Protein AF-A0A7K3W0F1-F1 (afdb_monomer_lite)

Structure (mmCIF, N/CA/C/O backbone):
data_AF-A0A7K3W0F1-F1
#
_entry.id   AF-A0A7K3W0F1-F1
#
loop_
_atom_site.group_PDB
_atom_site.id
_atom_site.type_symbol
_atom_site.label_atom_id
_atom_site.label_alt_id
_atom_site.label_comp_id
_atom_site.label_asym_id
_atom_site.label_entity_id
_atom_site.label_seq_id
_atom_site.pdbx_PDB_ins_code
_atom_site.Cartn_x
_atom_site.Cartn_y
_atom_site.Cartn_z
_atom_site.occupancy
_atom_site.B_iso_or_equiv
_atom_site.auth_seq_id
_atom_site.auth_comp_id
_atom_site.auth_asym_id
_atom_site.auth_atom_id
_atom_site.pdbx_PDB_model_num
ATOM 1 N N . MET A 1 1 ? -20.718 -37.267 -32.929 1.00 33.41 1 MET A N 1
ATOM 2 C CA . MET A 1 1 ? -19.598 -38.158 -32.546 1.00 33.41 1 MET A CA 1
ATOM 3 C C . MET A 1 1 ? -18.526 -38.034 -33.616 1.00 33.41 1 MET A C 1
ATOM 5 O O . MET A 1 1 ? -18.922 -38.120 -34.774 1.00 33.41 1 MET A O 1
ATOM 9 N N . PRO A 1 2 ? -17.237 -37.835 -33.288 1.00 40.66 2 PRO A N 1
ATOM 10 C CA . PRO A 1 2 ? -16.605 -37.699 -31.961 1.00 40.66 2 PRO A CA 1
ATOM 11 C C . PRO A 1 2 ? -16.291 -36.207 -31.665 1.00 40.66 2 PRO A C 1
ATOM 13 O O . PRO A 1 2 ? -15.985 -35.464 -32.582 1.00 40.66 2 PRO A O 1
ATOM 16 N N . HIS A 1 3 ? -16.476 -35.597 -30.490 1.00 28.86 3 HIS A N 1
ATOM 17 C CA . HIS A 1 3 ? -16.127 -35.952 -29.107 1.00 28.86 3 HIS A CA 1
ATOM 18 C C . HIS A 1 3 ? -14.668 -36.377 -28.925 1.00 28.86 3 HIS A C 1
ATOM 20 O O . HIS A 1 3 ? -14.384 -37.547 -28.697 1.00 28.86 3 HIS A O 1
ATOM 26 N N . SER A 1 4 ? -13.764 -35.395 -28.957 1.00 32.53 4 SER A N 1
ATOM 27 C CA . SER A 1 4 ? -12.447 -35.512 -28.326 1.00 32.53 4 SER A CA 1
ATOM 28 C C . SER A 1 4 ? -12.487 -34.818 -26.970 1.00 32.53 4 SER A C 1
ATOM 30 O O . SER A 1 4 ? -12.430 -33.598 -26.852 1.00 32.53 4 SER A O 1
ATOM 32 N N . SER A 1 5 ? -12.672 -35.658 -25.958 1.00 27.27 5 SER A N 1
ATOM 33 C CA . SER A 1 5 ? -12.490 -35.377 -24.543 1.00 27.27 5 SER A CA 1
ATOM 34 C C . SER A 1 5 ? -10.990 -35.306 -24.256 1.00 27.27 5 SER A C 1
ATOM 36 O O . SER A 1 5 ? -10.274 -36.264 -24.543 1.00 27.27 5 SER A O 1
ATOM 38 N N . VAL A 1 6 ? -10.513 -34.198 -23.690 1.00 31.84 6 VAL A N 1
ATOM 39 C CA . VAL A 1 6 ? -9.197 -34.137 -23.042 1.00 31.84 6 VAL A CA 1
ATOM 40 C C . VAL A 1 6 ? -9.441 -33.792 -21.581 1.00 31.84 6 VAL A C 1
ATOM 42 O O . VAL A 1 6 ? -9.888 -32.697 -21.242 1.00 31.84 6 VAL A O 1
ATOM 45 N N . GLY A 1 7 ? -9.227 -34.790 -20.729 1.00 25.28 7 GLY A N 1
ATOM 46 C CA . GLY A 1 7 ? -9.271 -34.671 -19.282 1.00 25.28 7 GLY A CA 1
ATOM 47 C C . GLY A 1 7 ? -7.909 -34.315 -18.685 1.00 25.28 7 GLY A C 1
ATOM 48 O O . GLY A 1 7 ? -6.869 -34.616 -19.261 1.00 25.28 7 GLY A O 1
ATOM 49 N N . GLY A 1 8 ? -7.964 -33.753 -17.473 1.00 23.86 8 GLY A N 1
ATOM 50 C CA . GLY A 1 8 ? -6.839 -33.577 -16.547 1.00 23.86 8 GLY A CA 1
ATOM 51 C C . GLY A 1 8 ? -6.115 -32.236 -16.718 1.00 23.86 8 GLY A C 1
ATOM 52 O O . GLY A 1 8 ? -5.751 -31.872 -17.819 1.00 23.86 8 GLY A O 1
ATOM 53 N N . VAL A 1 9 ? -5.849 -31.424 -15.694 1.00 26.53 9 VAL A N 1
ATOM 54 C CA . VAL A 1 9 ? -5.858 -31.634 -14.243 1.00 26.53 9 VAL A CA 1
ATOM 55 C C . VAL A 1 9 ? -6.154 -30.275 -13.595 1.00 26.53 9 VAL A C 1
ATOM 57 O O . VAL A 1 9 ? -5.436 -29.306 -13.820 1.00 26.53 9 VAL A O 1
ATOM 60 N N . ARG A 1 10 ? -7.211 -30.188 -12.780 1.00 24.75 10 ARG A N 1
ATOM 61 C CA . ARG A 1 10 ? -7.527 -28.997 -11.977 1.00 24.75 10 ARG A CA 1
ATOM 62 C C . ARG A 1 10 ? -6.943 -29.211 -10.578 1.00 24.75 10 ARG A C 1
ATOM 64 O O . ARG A 1 10 ? -7.523 -29.938 -9.776 1.00 24.75 10 ARG A O 1
ATOM 71 N N . VAL A 1 11 ? -5.774 -28.634 -10.303 1.00 28.56 11 VAL A N 1
ATOM 72 C CA . VAL A 1 11 ? -5.164 -28.659 -8.965 1.00 28.56 11 VAL A CA 1
ATOM 73 C C . VAL A 1 11 ? -5.809 -27.557 -8.124 1.00 28.56 11 VAL A C 1
ATOM 75 O O . VAL A 1 11 ? -5.506 -26.382 -8.285 1.00 28.56 11 VAL A O 1
ATOM 78 N N . THR A 1 12 ? -6.727 -27.931 -7.236 1.00 28.36 12 THR A N 1
ATOM 79 C CA . THR A 1 12 ? -7.238 -27.051 -6.174 1.00 28.36 12 THR A CA 1
ATOM 80 C C . THR A 1 12 ? -6.500 -27.354 -4.868 1.00 28.36 12 THR A C 1
ATOM 82 O O . THR A 1 12 ? -6.512 -28.521 -4.456 1.00 28.36 12 THR A O 1
ATOM 85 N N . PRO A 1 13 ? -5.927 -26.371 -4.152 1.00 27.55 13 PRO A N 1
ATOM 86 C CA . PRO A 1 13 ? -5.439 -26.605 -2.803 1.00 27.55 13 PRO A CA 1
ATOM 87 C C . PRO A 1 13 ? -6.630 -26.695 -1.838 1.00 27.55 13 PRO A C 1
ATOM 89 O O . PRO A 1 13 ? -7.333 -25.718 -1.590 1.00 27.55 13 PRO A O 1
ATOM 92 N N . ARG A 1 14 ? -6.862 -27.889 -1.283 1.00 25.00 14 ARG A N 1
ATOM 93 C CA . ARG A 1 14 ? -7.667 -28.078 -0.069 1.00 25.00 14 ARG A CA 1
ATOM 94 C C . ARG A 1 14 ? -6.810 -27.676 1.129 1.00 25.00 14 ARG A C 1
ATOM 96 O O . ARG A 1 14 ? -5.826 -28.354 1.410 1.00 25.00 14 ARG A O 1
ATOM 103 N N . TYR A 1 15 ? -7.207 -26.644 1.869 1.00 26.31 15 TYR A N 1
ATOM 104 C CA . TYR A 1 15 ? -6.656 -26.369 3.196 1.00 26.31 15 TYR A CA 1
ATOM 105 C C . TYR A 1 15 ? -7.791 -26.225 4.213 1.00 26.31 15 TYR A C 1
ATOM 107 O O . TYR A 1 15 ? -8.662 -25.367 4.100 1.00 26.31 15 TYR A O 1
ATOM 115 N N . SER A 1 16 ? -7.807 -27.120 5.196 1.00 24.02 16 SER A N 1
ATOM 116 C CA . SER A 1 16 ? -8.568 -26.980 6.437 1.00 24.02 16 SER A CA 1
ATOM 117 C C . SER A 1 16 ? -7.873 -27.769 7.552 1.00 24.02 16 SER A C 1
ATOM 119 O O . SER A 1 16 ? -7.154 -28.733 7.274 1.00 24.02 16 SER A O 1
ATOM 121 N N . PRO A 1 17 ? -8.012 -27.315 8.806 1.00 26.70 17 PRO A N 1
ATOM 122 C CA . PRO A 1 17 ? -6.915 -27.247 9.763 1.00 26.70 17 PRO A CA 1
ATOM 123 C C . PRO A 1 17 ? -6.845 -28.481 10.668 1.00 26.70 17 PRO A C 1
ATOM 125 O O . PRO A 1 17 ? -7.862 -29.073 11.026 1.00 26.70 17 PRO A O 1
ATOM 128 N N . ARG A 1 18 ? -5.636 -28.845 11.111 1.00 26.58 18 ARG A N 1
ATOM 129 C CA . ARG A 1 18 ? -5.429 -29.807 12.204 1.00 26.58 18 ARG A CA 1
ATOM 130 C C . ARG A 1 18 ? -4.675 -29.130 13.342 1.00 26.58 18 ARG A C 1
ATOM 132 O O . ARG A 1 18 ? -3.455 -29.034 13.324 1.00 26.58 18 ARG A O 1
ATOM 139 N N . VAL A 1 19 ? -5.434 -28.668 14.332 1.00 30.09 19 VAL A N 1
ATOM 140 C CA . VAL A 1 19 ? -4.918 -28.193 15.620 1.00 30.09 19 VAL A CA 1
ATOM 141 C C . VAL A 1 19 ? -4.692 -29.404 16.526 1.00 30.09 19 VAL A C 1
ATOM 143 O O . VAL A 1 19 ? -5.598 -30.208 16.754 1.00 30.09 19 VAL A O 1
ATOM 146 N N . GLY A 1 20 ? -3.461 -29.549 17.015 1.00 28.98 20 GLY A N 1
ATOM 147 C CA . GLY A 1 20 ? -3.058 -30.603 17.938 1.00 28.98 20 GLY A CA 1
ATOM 148 C C . GLY A 1 20 ? -3.707 -30.434 19.311 1.00 28.98 20 GLY A C 1
ATOM 149 O O . GLY A 1 20 ? -3.520 -29.426 19.986 1.00 28.98 20 GLY A O 1
ATOM 150 N N . ARG A 1 21 ? -4.450 -31.457 19.738 1.00 27.45 21 ARG A N 1
ATOM 151 C CA . ARG A 1 21 ? -4.931 -31.622 21.112 1.00 27.45 21 ARG A CA 1
ATOM 152 C C . ARG A 1 21 ? -3.760 -31.993 22.024 1.00 27.45 21 ARG A C 1
ATOM 154 O O . ARG A 1 21 ? -3.184 -33.068 21.869 1.00 27.45 21 ARG A O 1
ATOM 161 N N . ARG A 1 22 ? -3.475 -31.171 23.035 1.00 28.59 22 ARG A N 1
ATOM 162 C CA . ARG A 1 22 ? -2.804 -31.620 24.262 1.00 28.59 22 ARG A CA 1
ATOM 163 C C . ARG A 1 22 ? -3.636 -31.225 25.474 1.00 28.59 22 ARG A C 1
ATOM 165 O O . ARG A 1 22 ? -4.072 -30.089 25.609 1.00 28.59 22 ARG A O 1
ATOM 172 N N . ALA A 1 23 ? -3.890 -32.237 26.291 1.00 28.83 23 ALA A N 1
ATOM 173 C CA . ALA A 1 23 ? -4.713 -32.213 27.480 1.00 28.83 23 ALA A CA 1
ATOM 174 C C . ALA A 1 23 ? -4.033 -31.439 28.615 1.00 28.83 23 ALA A C 1
ATOM 176 O O . ALA A 1 23 ? -2.867 -31.691 28.915 1.00 28.83 23 ALA A O 1
ATOM 177 N N . LEU A 1 24 ? -4.793 -30.578 29.292 1.00 28.20 24 LEU A N 1
ATOM 178 C CA . LEU A 1 24 ? -4.512 -30.180 30.665 1.00 28.20 24 LEU A CA 1
ATOM 179 C C . LEU A 1 24 ? -5.715 -30.571 31.525 1.00 28.20 24 LEU A C 1
ATOM 181 O O . LEU A 1 24 ? -6.865 -30.291 31.192 1.00 28.20 24 LEU A O 1
ATOM 185 N N . GLN A 1 25 ? -5.422 -31.304 32.591 1.00 29.09 25 GLN A N 1
ATOM 186 C CA . GLN A 1 25 ? -6.378 -31.907 33.507 1.00 29.09 25 GLN A CA 1
ATOM 187 C C . GLN A 1 25 ? -7.134 -30.835 34.300 1.00 29.09 25 GLN A C 1
ATOM 189 O O . GLN A 1 25 ? -6.532 -30.012 34.986 1.00 29.09 25 GLN A O 1
ATOM 194 N N . ALA A 1 26 ? -8.464 -30.895 34.244 1.00 28.86 26 ALA A N 1
ATOM 195 C CA . ALA A 1 26 ? -9.351 -30.142 35.116 1.00 28.86 26 ALA A CA 1
ATOM 196 C C . ALA A 1 26 ? -9.413 -30.807 36.501 1.00 28.86 26 ALA A C 1
ATOM 198 O O . ALA A 1 26 ? -9.809 -31.969 36.632 1.00 28.86 26 ALA A O 1
ATOM 199 N N . ARG A 1 27 ? -9.053 -30.056 37.546 1.00 29.11 27 ARG A N 1
ATOM 200 C CA . ARG A 1 27 ? -9.457 -30.349 38.925 1.00 29.11 27 ARG A CA 1
ATOM 201 C C . ARG A 1 27 ? -10.869 -29.799 39.147 1.00 29.11 27 ARG A C 1
ATOM 203 O O . ARG A 1 27 ? -11.144 -28.644 38.847 1.00 29.11 27 ARG A O 1
ATOM 210 N N . ARG A 1 28 ? -11.747 -30.671 39.644 1.00 28.75 28 ARG A N 1
ATOM 211 C CA . ARG A 1 28 ? -13.157 -30.431 39.983 1.00 28.75 28 ARG A CA 1
ATOM 212 C C . ARG A 1 28 ? -13.322 -29.494 41.187 1.00 28.75 28 ARG A C 1
ATOM 214 O O . ARG A 1 28 ? -12.604 -29.644 42.171 1.00 28.75 28 ARG A O 1
ATOM 221 N N . GLY A 1 29 ? -14.367 -28.668 41.138 1.00 26.25 29 GLY A N 1
ATOM 222 C CA . GLY A 1 29 ? -15.019 -28.019 42.280 1.00 26.25 29 GLY A CA 1
ATOM 223 C C . GLY A 1 29 ? -16.289 -27.288 41.817 1.00 26.25 29 GLY A C 1
ATOM 224 O O . GLY A 1 29 ? -16.172 -26.402 40.985 1.00 26.25 29 GLY A O 1
ATOM 225 N N . ALA A 1 30 ? -17.454 -27.760 42.288 1.00 30.53 30 ALA A N 1
ATOM 226 C CA . ALA A 1 30 ? -18.854 -27.295 42.145 1.00 30.53 30 ALA A CA 1
ATOM 227 C C . ALA A 1 30 ? -19.107 -25.920 41.473 1.00 30.53 30 ALA A C 1
ATOM 229 O O . ALA A 1 30 ? -18.483 -24.939 41.838 1.00 30.53 30 ALA A O 1
ATOM 230 N N . GLY A 1 31 ? -20.044 -25.709 40.543 1.00 27.45 31 GLY A N 1
ATOM 231 C CA . GLY A 1 31 ? -21.286 -26.412 40.217 1.00 27.45 31 GLY A CA 1
ATOM 232 C C . GLY A 1 31 ? -22.423 -25.380 40.119 1.00 27.45 31 GLY A C 1
ATOM 233 O O . GLY A 1 31 ? -23.101 -25.148 41.112 1.00 27.45 31 GLY A O 1
ATOM 234 N N . LEU A 1 32 ? -22.619 -24.759 38.948 1.00 32.59 32 LEU A N 1
ATOM 235 C CA . LEU A 1 32 ? -23.844 -24.026 38.599 1.00 32.59 32 LEU A CA 1
ATOM 236 C C . LEU A 1 32 ? -24.383 -24.635 37.297 1.00 32.59 32 LEU A C 1
ATOM 238 O O . LEU A 1 32 ? -23.727 -24.570 36.258 1.00 32.59 32 LEU A O 1
ATOM 242 N N . LEU A 1 33 ? -25.526 -25.311 37.390 1.00 33.84 33 LEU A N 1
ATOM 243 C CA . LEU A 1 33 ? -26.234 -25.916 36.265 1.00 33.84 33 LEU A CA 1
ATOM 244 C C . LEU A 1 33 ? -27.097 -24.827 35.613 1.00 33.84 33 LEU A C 1
ATOM 246 O O . LEU A 1 33 ? -28.048 -24.351 36.227 1.00 33.84 33 LEU A O 1
ATOM 250 N N . LEU A 1 34 ? -26.725 -24.410 34.404 1.00 32.88 34 LEU A N 1
ATOM 251 C CA . LEU A 1 34 ? -27.492 -23.509 33.544 1.00 32.88 34 LEU A CA 1
ATOM 252 C C . LEU A 1 34 ? -28.137 -24.354 32.442 1.00 32.88 34 LEU A C 1
ATOM 254 O O . LEU A 1 34 ? -27.441 -24.742 31.507 1.00 32.88 34 LEU A O 1
ATOM 258 N N . ASP A 1 35 ? -29.440 -24.604 32.535 1.00 30.84 35 ASP A N 1
ATOM 259 C CA . ASP A 1 35 ? -30.238 -24.922 31.348 1.00 30.84 35 ASP A CA 1
ATOM 260 C C . ASP A 1 35 ? -30.939 -23.629 30.891 1.00 30.84 35 ASP A C 1
ATOM 262 O O . ASP A 1 35 ? -31.662 -23.021 31.687 1.00 30.84 35 ASP A O 1
ATOM 266 N N . PRO A 1 36 ? -30.714 -23.152 29.651 1.00 36.91 36 PRO A N 1
ATOM 267 C CA . PRO A 1 36 ? -31.358 -21.946 29.139 1.00 36.91 36 PRO A CA 1
ATOM 268 C C . PRO A 1 36 ? -32.752 -22.253 28.549 1.00 36.91 36 PRO A C 1
ATOM 270 O O . PRO A 1 36 ? -32.885 -23.213 27.784 1.00 36.91 36 PRO A O 1
ATOM 273 N N . PRO A 1 37 ? -33.793 -21.441 28.823 1.00 41.25 37 PRO A N 1
ATOM 274 C CA . PRO A 1 37 ? -35.031 -21.464 28.047 1.00 41.25 37 PRO A CA 1
ATOM 275 C C . PRO A 1 37 ? -34.838 -20.822 26.650 1.00 41.25 37 PRO A C 1
ATOM 277 O O . PRO A 1 37 ? -33.875 -20.078 26.435 1.00 41.25 37 PRO A O 1
ATOM 280 N N . PRO A 1 38 ? -35.716 -21.132 25.674 1.00 42.47 38 PRO A N 1
ATOM 281 C CA . PRO A 1 38 ? -35.514 -20.863 24.242 1.00 42.47 38 PRO A CA 1
ATOM 282 C C . PRO A 1 38 ? -35.628 -19.389 23.800 1.00 42.47 38 PRO A C 1
ATOM 284 O O . PRO A 1 38 ? -35.618 -19.100 22.605 1.00 42.47 38 PRO A O 1
ATOM 287 N N . ASP A 1 39 ? -35.703 -18.445 24.728 1.00 40.03 39 ASP A N 1
ATOM 288 C CA . ASP A 1 39 ? -36.068 -17.053 24.486 1.00 40.03 39 ASP A CA 1
ATOM 289 C C . ASP A 1 39 ? -35.153 -16.062 25.227 1.00 40.03 39 ASP A C 1
ATOM 291 O O . ASP A 1 39 ? -35.615 -15.108 25.835 1.00 40.03 39 ASP A O 1
ATOM 295 N N . GLY A 1 40 ? -33.830 -16.267 25.151 1.00 40.66 40 GLY A N 1
ATOM 296 C CA . GLY A 1 40 ? -32.790 -15.214 25.161 1.00 40.66 40 GLY A CA 1
ATOM 297 C C . GLY A 1 40 ? -32.704 -14.227 26.341 1.00 40.66 40 GLY A C 1
ATOM 298 O O . GLY A 1 40 ? -31.849 -13.342 26.324 1.00 40.66 40 GLY A O 1
ATOM 299 N N . GLY A 1 41 ? -33.547 -14.346 27.362 1.00 34.16 41 GLY A N 1
ATOM 300 C CA . GLY A 1 41 ? -33.563 -13.479 28.530 1.00 34.16 41 GLY A CA 1
ATOM 301 C C . GLY A 1 41 ? -32.734 -14.066 29.664 1.00 34.16 41 GLY A C 1
ATOM 302 O O . GLY A 1 41 ? -33.167 -14.997 30.336 1.00 34.16 41 GLY A O 1
ATOM 303 N N . CYS A 1 42 ? -31.566 -13.489 29.945 1.00 36.06 42 CYS A N 1
ATOM 304 C CA . CYS A 1 42 ? -30.935 -13.686 31.248 1.00 36.06 42 CYS A CA 1
ATOM 305 C C . CYS A 1 42 ? -31.725 -12.896 32.299 1.00 36.06 42 CYS A C 1
ATOM 307 O O . CYS A 1 42 ? -31.561 -11.682 32.416 1.00 36.06 42 CYS A O 1
ATOM 309 N N . ILE A 1 43 ? -32.559 -13.578 33.087 1.00 37.44 43 ILE A N 1
ATOM 310 C CA . ILE A 1 43 ? -32.989 -13.057 34.387 1.00 37.44 43 ILE A CA 1
ATOM 311 C C . ILE A 1 43 ? -31.947 -13.521 35.399 1.00 37.44 43 ILE A C 1
ATOM 313 O O . ILE A 1 43 ? -31.931 -14.677 35.815 1.00 37.44 43 ILE A O 1
ATOM 317 N N . VAL A 1 44 ? -31.052 -12.618 35.790 1.00 37.50 44 VAL A N 1
ATOM 318 C CA . VAL A 1 44 ? -30.221 -12.829 36.973 1.00 37.50 44 VAL A CA 1
ATOM 319 C C . VAL A 1 44 ? -31.095 -12.492 38.181 1.00 37.50 44 VAL A C 1
ATOM 321 O O . VAL A 1 44 ? -31.158 -11.345 38.604 1.00 37.50 44 VAL A O 1
ATOM 324 N N . ALA A 1 45 ? -31.829 -13.476 38.701 1.00 33.53 45 ALA A N 1
ATOM 325 C CA . ALA A 1 45 ? -32.501 -13.343 39.989 1.00 33.53 45 ALA A CA 1
ATOM 326 C C . ALA A 1 45 ? -31.504 -13.717 41.095 1.00 33.53 45 ALA A C 1
ATOM 328 O O . ALA A 1 45 ? -31.341 -14.893 41.421 1.00 33.53 45 ALA A O 1
ATOM 329 N N . VAL A 1 46 ? -30.818 -12.722 41.661 1.00 38.00 46 VAL A N 1
ATOM 330 C CA . VAL A 1 46 ? -30.120 -12.885 42.944 1.00 38.00 46 VAL A CA 1
ATOM 331 C C . VAL A 1 46 ? -31.088 -12.463 44.039 1.00 38.00 46 VAL A C 1
ATOM 333 O O . VAL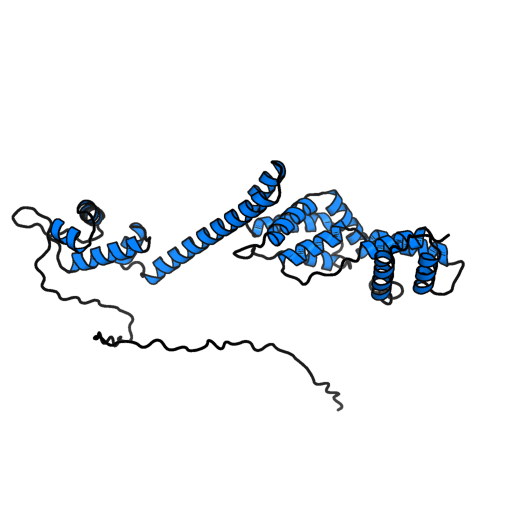 A 1 46 ? -31.185 -11.292 44.378 1.00 38.00 46 VAL A O 1
ATOM 336 N N . VAL A 1 47 ? -31.812 -13.424 44.613 1.00 40.59 47 VAL A N 1
ATOM 337 C CA . VAL A 1 47 ? -32.449 -13.199 45.914 1.00 40.59 47 VAL A CA 1
ATOM 338 C C . VAL A 1 47 ? -31.359 -13.359 46.968 1.00 40.59 47 VAL A C 1
ATOM 340 O O . VAL A 1 47 ? -31.017 -14.474 47.357 1.00 40.59 47 VAL A O 1
ATOM 343 N N . THR A 1 48 ? -30.790 -12.246 47.420 1.00 40.53 48 THR A N 1
ATOM 344 C CA . THR A 1 48 ? -30.085 -12.200 48.702 1.00 40.53 48 THR A CA 1
ATOM 345 C C . THR A 1 48 ? -30.793 -11.199 49.589 1.00 40.53 48 THR A C 1
ATOM 347 O O . THR A 1 48 ? -30.671 -9.994 49.387 1.00 40.53 48 THR A O 1
ATOM 350 N N . ASP A 1 49 ? -31.519 -11.721 50.572 1.00 43.97 49 ASP A N 1
ATOM 351 C CA . ASP A 1 49 ? -32.039 -10.984 51.721 1.00 43.97 49 ASP A CA 1
ATOM 352 C C . ASP A 1 49 ? -30.848 -10.521 52.585 1.00 43.97 49 ASP A C 1
ATOM 354 O O . ASP A 1 49 ? -30.488 -11.126 53.595 1.00 43.97 49 ASP A O 1
ATOM 358 N N . SER A 1 50 ? -30.111 -9.525 52.088 1.00 61.75 50 SER A N 1
ATOM 359 C CA . SER A 1 50 ? -28.984 -8.904 52.777 1.00 61.75 50 SER A CA 1
ATOM 360 C C . SER A 1 50 ? -29.377 -7.495 53.181 1.00 61.75 50 SER A C 1
ATOM 362 O O . SER A 1 50 ? -29.784 -6.711 52.324 1.00 61.75 50 SER A O 1
ATOM 364 N N . ALA A 1 51 ? -29.218 -7.176 54.467 1.00 78.31 51 ALA A N 1
ATOM 365 C CA . ALA A 1 51 ? -29.479 -5.846 55.003 1.00 78.31 51 ALA A CA 1
ATOM 366 C C . ALA A 1 51 ? -28.842 -4.753 54.118 1.00 78.31 51 ALA A C 1
ATOM 368 O O . ALA A 1 51 ? -27.695 -4.923 53.683 1.00 78.31 51 ALA A O 1
ATOM 369 N N . PRO A 1 52 ? -29.559 -3.645 53.854 1.00 84.00 52 PRO A N 1
ATOM 370 C CA . PRO A 1 52 ? -29.085 -2.616 52.945 1.00 84.00 52 PRO A CA 1
ATOM 371 C C . PRO A 1 52 ? -27.770 -2.011 53.446 1.00 84.00 52 PRO A C 1
ATOM 373 O O . PRO A 1 52 ? -27.587 -1.749 54.638 1.00 84.00 52 PRO A O 1
ATOM 376 N N . LEU A 1 53 ? -26.836 -1.800 52.523 1.00 88.69 53 LEU A N 1
ATOM 377 C CA . LEU A 1 53 ? -25.486 -1.347 52.826 1.00 88.69 53 LEU A CA 1
ATOM 378 C C . LEU A 1 53 ? -25.411 0.175 52.841 1.00 88.69 53 LEU A C 1
ATOM 380 O O . LEU A 1 53 ? -25.945 0.864 51.973 1.00 88.69 53 LEU A O 1
ATOM 384 N N . THR A 1 54 ? -24.663 0.716 53.796 1.00 90.81 54 THR A N 1
ATOM 385 C CA . THR A 1 54 ? -24.237 2.116 53.730 1.00 90.81 54 THR A CA 1
ATOM 386 C C . THR A 1 54 ? -23.233 2.318 52.594 1.00 90.81 54 THR A C 1
ATOM 388 O O . THR A 1 54 ? -22.553 1.387 52.161 1.00 90.81 54 THR A O 1
ATOM 391 N N . ILE A 1 55 ? -23.065 3.566 52.149 1.00 89.44 55 ILE A N 1
ATOM 392 C CA . ILE A 1 55 ? -22.097 3.903 51.093 1.00 89.44 55 ILE A CA 1
ATOM 393 C C . ILE A 1 55 ? -20.658 3.452 51.407 1.00 89.44 55 ILE A C 1
ATOM 395 O O . ILE A 1 55 ? -19.921 3.110 50.489 1.00 89.44 55 ILE A O 1
ATOM 399 N N . GLY A 1 56 ? -20.261 3.443 52.687 1.00 89.31 56 GLY A N 1
ATOM 400 C CA . GLY A 1 56 ? -18.942 2.976 53.126 1.00 89.31 56 GLY A CA 1
ATOM 401 C C . GLY A 1 56 ? -18.789 1.468 52.958 1.00 89.31 56 GLY A C 1
ATOM 402 O O . GLY A 1 56 ? -17.863 1.015 52.299 1.00 89.31 56 GLY A O 1
ATOM 403 N N . GLN A 1 57 ? -19.762 0.700 53.451 1.00 90.75 57 GLN A N 1
ATOM 404 C CA . GLN A 1 57 ? -19.770 -0.759 53.305 1.00 90.75 57 GLN A CA 1
ATOM 405 C C . GLN A 1 57 ? -19.840 -1.191 51.837 1.00 90.75 57 GLN A C 1
ATOM 407 O O . GLN A 1 57 ? -19.207 -2.170 51.446 1.00 90.75 57 GLN A O 1
ATOM 412 N N . LEU A 1 58 ? -20.593 -0.457 51.012 1.00 90.56 58 LEU A N 1
ATOM 413 C CA . LEU A 1 58 ? -20.667 -0.715 49.579 1.00 90.56 58 LEU A CA 1
ATOM 414 C C . LEU A 1 58 ? -19.341 -0.413 48.874 1.00 90.56 58 LEU A C 1
ATOM 416 O O . LEU A 1 58 ? -18.897 -1.199 48.043 1.00 90.56 58 LEU A O 1
ATOM 420 N N . ALA A 1 59 ? -18.692 0.697 49.225 1.00 91.12 59 ALA A N 1
ATOM 421 C CA . ALA A 1 59 ? -17.375 1.057 48.711 1.00 91.12 59 ALA A CA 1
ATOM 422 C C . ALA A 1 59 ? -16.323 -0.012 49.042 1.00 91.12 59 ALA A C 1
ATOM 424 O O . ALA A 1 59 ? -15.614 -0.461 48.142 1.00 91.12 59 ALA A O 1
ATOM 425 N N . ASP A 1 60 ? -16.291 -0.479 50.293 1.00 91.94 60 ASP A N 1
ATOM 426 C CA . ASP A 1 60 ? -15.384 -1.542 50.735 1.00 91.94 60 ASP A CA 1
ATOM 427 C C . ASP A 1 60 ? -15.653 -2.857 49.993 1.00 91.94 60 ASP A C 1
ATOM 429 O O . ASP A 1 60 ? -14.723 -3.508 49.519 1.00 91.94 60 ASP A O 1
ATOM 433 N N . ARG A 1 61 ? -16.930 -3.223 49.820 1.00 90.88 61 ARG A N 1
ATOM 434 C CA . ARG A 1 61 ? -17.333 -4.440 49.099 1.00 90.88 61 ARG A CA 1
ATOM 435 C C . ARG A 1 61 ? -16.956 -4.405 47.619 1.00 90.88 61 ARG A C 1
ATOM 437 O O . ARG A 1 61 ? -16.551 -5.426 47.073 1.00 90.88 61 ARG A O 1
ATOM 444 N N . LEU A 1 62 ? -17.109 -3.251 46.975 1.00 89.81 62 LEU A N 1
ATOM 445 C CA . LEU A 1 62 ? -16.769 -3.053 45.565 1.00 89.81 62 LEU A CA 1
ATOM 446 C C . LEU A 1 62 ? -15.276 -2.762 45.351 1.00 89.81 62 LEU A C 1
ATOM 448 O O . LEU A 1 62 ? -14.834 -2.686 44.208 1.00 89.81 62 LEU A O 1
ATOM 452 N N . GLY A 1 63 ? -14.496 -2.555 46.418 1.00 91.62 63 GLY A N 1
ATOM 453 C CA . GLY A 1 63 ? -13.082 -2.192 46.323 1.00 91.62 63 GLY A CA 1
ATOM 454 C C . GLY A 1 63 ? -12.835 -0.835 45.653 1.00 91.62 63 GLY A C 1
ATOM 455 O O . GLY A 1 63 ? -11.773 -0.619 45.071 1.00 91.62 63 GLY A O 1
ATOM 456 N N . VAL A 1 64 ? -13.803 0.087 45.705 1.00 92.75 64 VAL A N 1
ATOM 457 C CA . VAL A 1 64 ? -13.695 1.427 45.105 1.00 92.75 64 VAL A CA 1
ATOM 458 C C . VAL A 1 64 ? -13.809 2.515 46.173 1.00 92.75 64 VAL A C 1
ATOM 460 O O . VAL A 1 64 ? -14.479 2.322 47.181 1.00 92.75 64 VAL A O 1
ATOM 463 N N . PRO A 1 65 ? -13.219 3.706 45.974 1.00 94.88 65 PRO A N 1
ATOM 464 C CA . PRO A 1 65 ? -13.388 4.808 46.914 1.00 94.88 65 PRO A CA 1
ATOM 465 C C . PRO A 1 65 ? -14.861 5.203 47.103 1.00 94.88 65 PRO A C 1
ATOM 467 O O . PRO A 1 65 ? -15.611 5.288 46.132 1.00 94.88 65 PRO A O 1
ATOM 470 N N . VAL A 1 66 ? -15.252 5.601 48.321 1.00 93.25 66 VAL A N 1
ATOM 471 C CA . VAL A 1 66 ? -16.604 6.128 48.624 1.00 93.25 66 VAL A CA 1
ATOM 472 C C . VAL A 1 66 ? -17.014 7.258 47.673 1.00 93.25 66 VAL A C 1
ATOM 474 O O . VAL A 1 66 ? -18.167 7.333 47.247 1.00 93.25 66 VAL A O 1
ATOM 477 N N . ARG A 1 67 ? -16.063 8.123 47.286 1.00 94.00 67 ARG A N 1
ATOM 478 C CA . ARG A 1 67 ? -16.300 9.191 46.297 1.00 94.00 67 ARG A CA 1
ATOM 479 C C . ARG A 1 67 ? -16.772 8.656 44.940 1.00 94.00 67 ARG A C 1
ATOM 481 O O . ARG A 1 67 ? -17.564 9.321 44.289 1.00 94.00 67 ARG A O 1
ATOM 488 N N . THR A 1 68 ? -16.312 7.473 44.536 1.00 92.75 68 THR A N 1
ATOM 489 C CA . THR A 1 68 ? -16.671 6.826 43.269 1.00 92.75 68 THR A CA 1
ATOM 490 C C . THR A 1 68 ? -18.094 6.292 43.332 1.00 92.75 68 THR A C 1
ATOM 492 O O . THR A 1 68 ? -18.875 6.573 42.433 1.00 92.75 68 THR A O 1
ATOM 495 N N . VAL A 1 69 ? -18.464 5.615 44.426 1.00 91.06 69 VAL A N 1
ATOM 496 C CA . VAL A 1 69 ? -19.849 5.165 44.660 1.00 91.06 69 VAL A CA 1
ATOM 497 C C . VAL A 1 69 ? -20.805 6.359 44.694 1.00 91.06 69 VAL A C 1
ATOM 499 O O . VAL A 1 69 ? -21.862 6.323 44.071 1.00 91.06 69 VAL A O 1
ATOM 502 N N . ARG A 1 70 ? -20.415 7.451 45.372 1.00 90.50 70 ARG A N 1
ATOM 503 C CA . ARG A 1 70 ? -21.203 8.692 45.409 1.00 90.50 70 ARG A CA 1
ATOM 504 C C . ARG A 1 70 ? -21.389 9.263 44.008 1.00 90.50 70 ARG A C 1
ATOM 506 O O . ARG A 1 70 ? -22.516 9.537 43.629 1.00 90.50 70 ARG A O 1
ATOM 513 N N . PHE A 1 71 ? -20.306 9.379 43.249 1.00 91.69 71 PHE A N 1
ATOM 514 C CA . PHE A 1 71 ? -20.340 9.869 41.878 1.00 91.69 71 PHE A CA 1
ATOM 515 C C . PHE A 1 71 ? -21.221 8.999 40.967 1.00 91.69 71 PHE A C 1
ATOM 517 O O . PHE A 1 71 ? -22.046 9.534 40.243 1.00 91.69 71 PHE A O 1
ATOM 524 N N . TRP A 1 72 ? -21.124 7.669 41.041 1.00 92.00 72 TRP A N 1
ATOM 525 C CA . TRP A 1 72 ? -21.987 6.763 40.273 1.00 92.00 72 TRP A CA 1
ATOM 526 C C . TRP A 1 72 ? -23.467 6.894 40.640 1.00 92.00 72 TRP A C 1
ATOM 528 O O . TRP A 1 72 ? -24.319 6.903 39.755 1.00 92.00 72 TRP A O 1
ATOM 538 N N . SER A 1 73 ? -23.767 7.037 41.931 1.00 88.00 73 SER A N 1
ATOM 539 C CA . SER A 1 73 ? -25.125 7.297 42.416 1.00 88.00 73 SER A CA 1
ATOM 540 C C . SER A 1 73 ? -25.650 8.655 41.937 1.00 88.00 73 SER A C 1
ATOM 542 O O . SER A 1 73 ? -26.784 8.732 41.475 1.00 88.00 73 SER A O 1
ATOM 544 N N . ASP A 1 74 ? -24.833 9.710 41.995 1.00 88.44 74 ASP A N 1
ATOM 545 C CA . ASP A 1 74 ? -25.221 11.060 41.567 1.00 88.44 74 ASP A CA 1
ATOM 546 C C . ASP A 1 74 ? -25.398 11.152 40.033 1.00 88.44 74 ASP A C 1
ATOM 548 O O . ASP A 1 74 ? -26.238 11.905 39.551 1.00 88.44 74 ASP A O 1
ATOM 552 N N . GLU A 1 75 ? -24.671 10.333 39.266 1.00 87.25 75 GLU A N 1
ATOM 553 C CA . GLU A 1 75 ? -24.819 10.168 37.809 1.00 87.25 75 GLU A CA 1
ATOM 554 C C . GLU A 1 75 ? -26.022 9.293 37.399 1.00 87.25 75 GLU A C 1
ATOM 556 O O . GLU A 1 75 ? -26.227 9.040 36.208 1.00 87.25 75 GLU A O 1
ATOM 561 N N . GLY A 1 76 ? -26.810 8.806 38.366 1.00 85.81 76 GLY A N 1
ATOM 562 C CA . GLY A 1 76 ? -28.004 7.995 38.118 1.00 85.81 76 GLY A CA 1
ATOM 563 C C . GLY A 1 76 ? -27.707 6.573 37.637 1.00 85.81 76 GLY A C 1
ATOM 564 O O . GLY A 1 76 ? -28.526 5.976 36.944 1.00 85.81 76 GLY A O 1
ATOM 565 N N . LEU A 1 77 ? -26.533 6.018 37.969 1.00 86.81 77 LEU A N 1
ATOM 566 C CA . LEU A 1 77 ? -26.173 4.634 37.623 1.00 86.81 77 LEU A CA 1
ATOM 567 C C . LEU A 1 77 ? -26.804 3.593 38.544 1.00 86.81 77 LEU A C 1
ATOM 569 O O . LEU A 1 77 ? -26.596 2.409 38.318 1.00 86.81 77 LEU A O 1
ATOM 573 N N . VAL A 1 78 ? -27.541 4.027 39.559 1.00 86.44 78 VAL A N 1
ATOM 574 C CA . VAL A 1 78 ? -28.418 3.235 40.424 1.00 86.44 78 VAL A CA 1
ATOM 575 C C . VAL A 1 78 ? -29.611 4.092 40.805 1.00 86.44 78 VAL A C 1
ATOM 577 O O . VAL A 1 78 ? -29.509 5.323 40.796 1.00 86.44 78 VAL A O 1
ATOM 580 N N . GLU A 1 79 ? -30.725 3.449 41.143 1.00 76.19 79 GLU A N 1
ATOM 581 C CA . GLU A 1 79 ? -31.882 4.163 41.674 1.00 76.19 79 GLU A CA 1
ATOM 582 C C . GLU A 1 79 ? -31.519 4.941 42.951 1.00 76.19 79 GLU A C 1
ATOM 584 O O . GLU A 1 79 ? -30.575 4.569 43.663 1.00 76.19 79 GLU A O 1
ATOM 589 N N . PRO A 1 80 ? -32.218 6.058 43.237 1.00 67.12 80 PRO A N 1
ATOM 590 C CA . PRO A 1 80 ? -31.950 6.857 44.421 1.00 67.12 80 PRO A CA 1
ATOM 591 C C . PRO A 1 80 ? -32.049 5.984 45.682 1.00 67.12 80 PRO A C 1
ATOM 593 O O . PRO A 1 80 ? -33.128 5.472 45.972 1.00 67.12 80 PRO A O 1
ATOM 596 N N . PRO A 1 81 ? -30.958 5.824 46.451 1.00 70.94 81 PRO A N 1
ATOM 597 C CA . PRO A 1 81 ? -30.968 4.959 47.620 1.00 70.94 81 PRO A CA 1
ATOM 598 C C . PRO A 1 81 ? -31.931 5.499 48.677 1.00 70.94 81 PRO A C 1
ATOM 600 O O . PRO A 1 81 ? -31.953 6.712 48.941 1.00 70.94 81 PRO A O 1
ATOM 603 N N . GLU A 1 82 ? -32.675 4.601 49.325 1.00 75.31 82 GLU A N 1
ATOM 604 C CA . GLU A 1 82 ? -33.456 4.946 50.509 1.00 75.31 82 GLU A CA 1
ATOM 605 C C . GLU A 1 82 ? -32.550 5.591 51.564 1.00 75.31 82 GLU A C 1
ATOM 607 O O . GLU A 1 82 ? -31.334 5.370 51.619 1.00 75.31 82 GLU A O 1
ATOM 612 N N . ARG A 1 83 ? -33.130 6.439 52.415 1.00 79.62 83 ARG A N 1
ATOM 613 C CA . ARG A 1 83 ? -32.383 7.046 53.516 1.00 79.62 83 ARG A CA 1
ATOM 614 C C . ARG A 1 83 ? -32.732 6.361 54.823 1.00 79.62 83 ARG A C 1
ATOM 616 O O . ARG A 1 83 ? -33.903 6.200 55.145 1.00 79.62 83 ARG A O 1
ATOM 623 N N . SER A 1 84 ? -31.710 6.020 55.602 1.00 79.75 84 SER A N 1
ATOM 624 C CA . SER A 1 84 ? -31.911 5.568 56.977 1.00 79.75 84 SER A CA 1
ATOM 625 C C . SER A 1 84 ? -32.544 6.673 57.829 1.00 79.75 84 SER A C 1
ATOM 627 O O . SER A 1 84 ? -32.480 7.858 57.488 1.00 79.75 84 SER A O 1
ATOM 629 N N . THR A 1 85 ? -33.076 6.311 58.997 1.00 73.81 85 THR A N 1
ATOM 630 C CA . THR A 1 85 ? -33.567 7.265 60.009 1.00 73.81 85 THR A CA 1
ATOM 631 C C . THR A 1 85 ? -32.510 8.291 60.444 1.00 73.81 85 THR A C 1
ATOM 633 O O . THR A 1 85 ? -32.862 9.386 60.870 1.00 73.81 85 THR A O 1
ATOM 636 N N . GLY A 1 86 ? -31.218 7.973 60.289 1.00 73.81 86 GLY A N 1
ATOM 637 C CA . GLY A 1 86 ? -30.087 8.881 60.520 1.00 73.81 86 GLY A CA 1
ATOM 638 C C . GLY A 1 86 ? -29.645 9.702 59.298 1.00 73.81 86 GLY A C 1
ATOM 639 O O . GLY A 1 86 ? -28.643 10.405 59.374 1.00 73.81 86 GLY A O 1
ATOM 640 N N . GLY A 1 87 ? -30.346 9.610 58.163 1.00 80.50 87 GLY A N 1
ATOM 641 C CA . GLY A 1 87 ? -30.077 10.388 56.948 1.00 80.50 87 GLY A CA 1
ATOM 642 C C . GLY A 1 87 ? -29.021 9.807 55.995 1.00 80.50 87 GLY A C 1
ATOM 643 O O . GLY A 1 87 ? -28.654 10.474 55.024 1.00 80.50 87 GLY A O 1
ATOM 644 N N . TYR A 1 88 ? -28.537 8.581 56.227 1.00 79.62 88 TYR A N 1
ATOM 645 C CA . TYR A 1 88 ? -27.534 7.925 55.376 1.00 79.62 88 TYR A CA 1
ATOM 646 C C . TYR A 1 88 ? -28.172 7.251 54.154 1.00 79.62 88 TYR A C 1
ATOM 648 O O . TYR A 1 88 ? -29.227 6.644 54.288 1.00 79.62 88 TYR A O 1
ATOM 656 N N . ARG A 1 89 ? -27.510 7.307 52.986 1.00 83.31 89 ARG A N 1
ATOM 657 C CA . ARG A 1 89 ? -27.894 6.534 51.786 1.00 83.31 89 ARG A CA 1
ATOM 658 C C . ARG A 1 89 ? -27.719 5.031 52.052 1.00 83.31 89 ARG A C 1
ATOM 660 O O . ARG A 1 89 ? -26.624 4.623 52.452 1.00 83.31 89 ARG A O 1
ATOM 667 N N . LEU A 1 90 ? -28.771 4.257 51.809 1.00 88.56 90 LEU A N 1
ATOM 668 C CA . LEU A 1 90 ? -28.849 2.808 51.953 1.00 88.56 90 LEU A CA 1
ATOM 669 C C . LEU A 1 90 ? -29.046 2.153 50.581 1.00 88.56 90 LEU A C 1
ATOM 671 O O . LEU A 1 90 ? -29.959 2.518 49.849 1.00 88.56 90 LEU A O 1
ATOM 675 N N . TYR A 1 91 ? -28.182 1.201 50.243 1.00 87.94 91 TYR A N 1
ATOM 676 C CA . TYR A 1 91 ? -28.200 0.483 48.971 1.00 87.94 91 TYR A CA 1
ATOM 677 C C . TYR A 1 91 ? -28.630 -0.962 49.204 1.00 87.94 91 TYR A C 1
ATOM 679 O O . TYR A 1 91 ? -27.998 -1.682 49.981 1.00 87.94 91 TYR A O 1
ATOM 687 N N . ASP A 1 92 ? -29.703 -1.371 48.546 1.00 88.69 92 ASP A N 1
ATOM 688 C CA . ASP A 1 92 ? -30.194 -2.743 48.558 1.00 88.69 92 ASP A CA 1
ATOM 689 C C . ASP A 1 92 ? -29.335 -3.671 47.681 1.00 88.69 92 ASP A C 1
ATOM 691 O O . ASP A 1 92 ? -28.347 -3.260 47.063 1.00 88.69 92 ASP A O 1
ATOM 695 N N . ALA A 1 93 ? -29.688 -4.958 47.663 1.00 86.06 93 ALA A N 1
ATOM 696 C CA . ALA A 1 93 ? -28.967 -5.972 46.900 1.00 86.06 93 ALA A CA 1
ATOM 697 C C . ALA A 1 93 ? -28.937 -5.672 45.389 1.00 86.06 93 ALA A C 1
ATOM 699 O O . ALA A 1 93 ? -27.912 -5.921 44.746 1.00 86.06 93 ALA A O 1
ATOM 700 N N . ASP A 1 94 ? -30.007 -5.087 44.845 1.00 85.31 94 ASP A N 1
ATOM 701 C CA . ASP A 1 94 ? -30.109 -4.728 43.430 1.00 85.31 94 ASP A CA 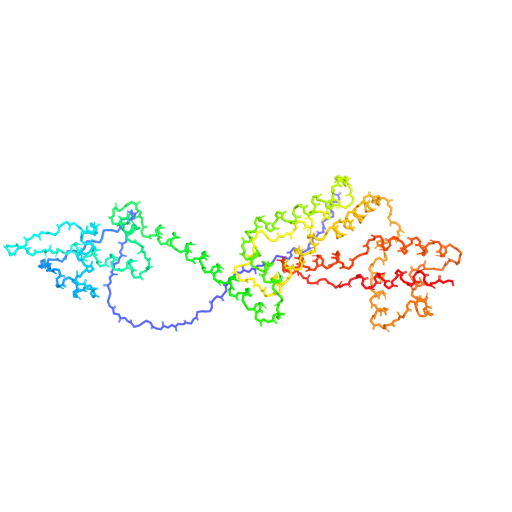1
ATOM 702 C C . ASP A 1 94 ? -29.140 -3.595 43.082 1.00 85.31 94 ASP A C 1
ATOM 704 O O . ASP A 1 94 ? -28.363 -3.705 42.127 1.00 85.31 94 ASP A O 1
ATOM 708 N N . ALA A 1 95 ? -29.074 -2.553 43.914 1.00 87.69 95 ALA A N 1
ATOM 709 C CA . ALA A 1 95 ? -28.100 -1.481 43.763 1.00 87.69 95 ALA A CA 1
ATOM 710 C C . ALA A 1 95 ? -26.653 -1.986 43.898 1.00 87.69 95 ALA A C 1
ATOM 712 O O . ALA A 1 95 ? -25.765 -1.508 43.183 1.00 87.69 95 ALA A O 1
ATOM 713 N N . VAL A 1 96 ? -26.391 -2.973 44.768 1.00 89.62 96 VAL A N 1
ATOM 714 C CA . VAL A 1 96 ? -25.065 -3.609 44.863 1.00 89.62 96 VAL A CA 1
ATOM 715 C C . VAL A 1 96 ? -24.708 -4.332 43.565 1.00 89.62 96 VAL A C 1
ATOM 717 O O . VAL A 1 96 ? -23.623 -4.102 43.027 1.00 89.62 96 VAL A O 1
ATOM 720 N N . ALA A 1 97 ? -25.599 -5.183 43.052 1.00 86.75 97 ALA A N 1
ATOM 721 C CA . ALA A 1 97 ? -25.368 -5.931 41.816 1.00 86.75 97 ALA A CA 1
ATOM 722 C C . ALA A 1 97 ? -25.164 -4.989 40.618 1.00 86.75 97 ALA A C 1
ATOM 724 O O . ALA A 1 97 ? -24.267 -5.189 39.796 1.00 86.75 97 ALA A O 1
ATOM 725 N N . GLN A 1 98 ? -25.949 -3.913 40.557 1.00 90.06 98 GLN A N 1
ATOM 726 C CA . GLN A 1 98 ? -25.854 -2.905 39.513 1.00 90.06 98 GLN A CA 1
ATOM 727 C C . GLN A 1 98 ? -24.523 -2.143 39.557 1.00 90.06 98 GLN A C 1
ATOM 729 O O . GLN A 1 98 ? -23.880 -1.986 38.517 1.00 90.06 98 GLN A O 1
ATOM 734 N N . LEU A 1 99 ? -24.050 -1.710 40.733 1.00 91.44 99 LEU A N 1
ATOM 735 C CA . LEU A 1 99 ? -22.750 -1.036 40.832 1.00 91.44 99 LEU A CA 1
ATOM 736 C C . LEU A 1 99 ? -21.554 -1.976 40.641 1.00 91.44 99 LEU A C 1
ATOM 738 O O . LEU A 1 99 ? -20.516 -1.520 40.157 1.00 91.44 99 LEU A O 1
ATOM 742 N N . ASP A 1 100 ? -21.677 -3.267 40.953 1.00 90.38 100 ASP A N 1
ATOM 743 C CA . ASP A 1 100 ? -20.634 -4.245 40.620 1.00 90.38 100 ASP A CA 1
ATOM 744 C C . ASP A 1 100 ? -20.534 -4.479 39.102 1.00 90.38 100 ASP A C 1
ATOM 746 O O . ASP A 1 100 ? -19.434 -4.553 38.543 1.00 90.38 100 ASP A O 1
ATOM 750 N N . LEU A 1 101 ? -21.672 -4.472 38.397 1.00 87.19 101 LEU A N 1
ATOM 751 C CA . LEU A 1 101 ? -21.691 -4.468 36.934 1.00 87.19 101 LEU A CA 1
ATOM 752 C C . LEU A 1 101 ? -21.052 -3.190 36.369 1.00 87.19 101 LEU A C 1
ATOM 754 O O . LEU A 1 101 ? -20.212 -3.274 35.472 1.00 87.19 101 LEU A O 1
ATOM 758 N N . VAL A 1 102 ? -21.390 -2.011 36.907 1.00 91.38 102 VAL A N 1
ATOM 759 C CA . VAL A 1 102 ? -20.755 -0.736 36.516 1.00 91.38 102 VAL A CA 1
ATOM 760 C C . VAL A 1 102 ? -19.240 -0.814 36.699 1.00 91.38 102 VAL A C 1
ATOM 762 O O . VAL A 1 102 ? -18.503 -0.461 35.779 1.00 91.38 102 VAL A O 1
ATOM 765 N N . ARG A 1 103 ? -18.765 -1.306 37.850 1.00 92.69 103 ARG A N 1
ATOM 766 C CA . ARG A 1 103 ? -17.335 -1.497 38.128 1.00 92.69 103 ARG A CA 1
ATOM 767 C C . ARG A 1 103 ? -16.678 -2.390 37.076 1.00 92.69 103 ARG A C 1
ATOM 769 O O . ARG A 1 103 ? -15.693 -1.976 36.472 1.00 92.69 103 ARG A O 1
ATOM 776 N N . THR A 1 104 ? -17.260 -3.556 36.808 1.00 88.38 104 THR A N 1
ATOM 777 C CA . THR A 1 104 ? -16.743 -4.525 35.827 1.00 88.38 104 THR A CA 1
ATOM 778 C C . THR A 1 104 ? -16.648 -3.911 34.427 1.00 88.38 104 THR A C 1
ATOM 780 O O . THR A 1 104 ? -15.621 -4.009 33.761 1.00 88.38 104 THR A O 1
ATOM 783 N N . LEU A 1 105 ? -17.687 -3.202 33.978 1.00 87.88 105 LEU A N 1
ATOM 784 C CA . LEU A 1 105 ? -17.685 -2.546 32.667 1.00 87.88 105 LEU A CA 1
ATOM 785 C C . LEU A 1 105 ? -16.661 -1.399 32.599 1.00 87.88 105 LEU A C 1
ATOM 787 O O . LEU A 1 105 ? -16.033 -1.191 31.562 1.00 87.88 105 LEU A O 1
ATOM 791 N N . ARG A 1 106 ? -16.447 -0.673 33.703 1.00 90.25 106 ARG A N 1
ATOM 792 C CA . ARG A 1 106 ? -15.398 0.355 33.802 1.00 90.25 106 ARG A CA 1
ATOM 793 C C . ARG A 1 106 ? -13.994 -0.239 33.738 1.00 90.25 106 ARG A C 1
ATOM 795 O O . ARG A 1 106 ? -13.136 0.357 33.093 1.00 90.25 106 ARG A O 1
ATOM 802 N N . GLU A 1 107 ? -13.766 -1.385 34.374 1.00 87.75 107 GLU A N 1
ATOM 803 C CA . GLU A 1 107 ? -12.496 -2.123 34.304 1.00 87.75 107 GLU A CA 1
ATOM 804 C C . GLU A 1 107 ? -12.199 -2.614 32.879 1.00 87.75 107 GLU A C 1
ATOM 806 O O . GLU A 1 107 ? -11.045 -2.618 32.459 1.00 87.75 107 GLU A O 1
ATOM 811 N N . LEU A 1 108 ? -13.240 -2.925 32.099 1.00 83.50 108 LEU A N 1
ATOM 812 C CA . LEU A 1 108 ? -13.144 -3.251 30.671 1.00 83.50 108 LEU A CA 1
ATOM 813 C C . LEU A 1 108 ? -12.964 -2.024 29.755 1.00 83.50 108 LEU A C 1
ATOM 815 O O . LEU A 1 108 ? -12.939 -2.173 28.537 1.00 83.50 108 LEU A O 1
ATOM 819 N N . GLY A 1 109 ? -12.846 -0.816 30.314 1.00 84.50 109 GLY A N 1
ATOM 820 C CA . GLY A 1 109 ? -12.586 0.412 29.556 1.00 84.50 109 GLY A CA 1
ATOM 821 C C . GLY A 1 109 ? -13.831 1.144 29.048 1.00 84.50 109 GLY A C 1
ATOM 822 O O . GLY A 1 109 ? -13.700 2.184 28.399 1.00 84.50 109 GLY A O 1
ATOM 823 N N . LEU A 1 110 ? -15.047 0.683 29.369 1.00 85.94 110 LEU A N 1
ATOM 824 C CA . LEU A 1 110 ? -16.265 1.349 28.907 1.00 85.94 110 LEU A CA 1
ATOM 825 C C . LEU A 1 110 ? -16.469 2.708 29.599 1.00 85.94 110 LEU A C 1
ATOM 827 O O . LEU A 1 110 ? -16.258 2.890 30.804 1.00 85.94 110 LEU A O 1
ATOM 831 N N . GLY A 1 111 ? -16.930 3.692 28.829 1.00 88.00 111 GLY A N 1
ATOM 832 C CA . GLY A 1 111 ? -17.350 4.995 29.344 1.00 88.00 111 GLY A CA 1
ATOM 833 C C . GLY A 1 111 ? -18.719 4.942 30.031 1.00 88.00 111 GLY A C 1
ATOM 834 O O . GLY A 1 111 ? -19.576 4.136 29.675 1.00 88.00 111 GLY A O 1
ATOM 835 N N . LEU A 1 112 ? -18.964 5.859 30.973 1.00 89.06 112 LEU A N 1
ATOM 836 C CA . LEU A 1 112 ? -20.260 5.983 31.660 1.00 89.06 112 LEU A CA 1
ATOM 837 C C . LEU A 1 112 ? -21.463 6.180 30.723 1.00 89.06 112 LEU A C 1
ATOM 839 O O . LEU A 1 112 ? -22.501 5.591 31.014 1.00 89.06 112 LEU A O 1
ATOM 843 N N . PRO A 1 113 ? -21.369 6.931 29.601 1.00 88.31 113 PRO A N 1
ATOM 844 C CA . PRO A 1 113 ? -22.493 7.055 28.673 1.00 88.31 113 PRO A CA 1
ATOM 845 C C . PRO A 1 113 ? -22.951 5.701 28.121 1.00 88.31 113 PRO A C 1
ATOM 847 O O . PRO A 1 113 ? -24.143 5.412 28.126 1.00 88.31 113 PRO A O 1
ATOM 850 N N . ALA A 1 114 ? -22.004 4.843 27.729 1.00 85.44 114 ALA A N 1
ATOM 851 C CA . ALA A 1 114 ? -22.300 3.512 27.212 1.00 85.44 114 ALA A CA 1
ATOM 852 C C . ALA A 1 114 ? -22.876 2.598 28.306 1.00 85.44 114 ALA A C 1
ATOM 854 O O . ALA A 1 114 ? -23.854 1.893 28.075 1.00 85.44 114 ALA A O 1
ATOM 855 N N . ILE A 1 115 ? -22.330 2.675 29.525 1.00 89.50 115 ILE A N 1
ATOM 856 C CA . ILE A 1 115 ? -22.847 1.939 30.687 1.00 89.50 115 ILE A CA 1
ATOM 857 C C . ILE A 1 115 ? -24.295 2.350 30.998 1.00 89.50 115 ILE A C 1
ATOM 859 O O . ILE A 1 115 ? -25.123 1.482 31.253 1.00 89.50 115 ILE A O 1
ATOM 863 N N . ARG A 1 116 ? -24.649 3.639 30.896 1.00 88.56 116 ARG A N 1
ATOM 864 C CA . ARG A 1 116 ? -26.045 4.089 31.047 1.00 88.56 116 ARG A CA 1
ATOM 865 C C . ARG A 1 116 ? -26.977 3.477 30.001 1.00 88.56 116 ARG A C 1
ATOM 867 O O . ARG A 1 116 ? -28.112 3.147 30.329 1.00 88.56 116 ARG A O 1
ATOM 874 N N . GLU A 1 117 ? -26.537 3.327 28.751 1.00 87.00 117 GLU A N 1
ATOM 875 C CA . GLU A 1 117 ? -27.358 2.686 27.709 1.00 87.00 117 GLU A CA 1
ATOM 876 C C . GLU A 1 117 ? -27.600 1.199 27.998 1.00 87.00 117 GLU A C 1
ATOM 878 O O . GLU A 1 117 ? -28.708 0.709 27.771 1.00 87.00 117 GLU A O 1
ATOM 883 N N . LEU A 1 118 ? -26.588 0.515 28.545 1.00 87.31 118 LEU A N 1
ATOM 884 C CA . LEU A 1 118 ? -26.671 -0.883 28.971 1.00 87.31 118 LEU A CA 1
ATOM 885 C C . LEU A 1 118 ? -27.629 -1.059 30.151 1.00 87.31 118 LEU A C 1
ATOM 887 O O . LEU A 1 118 ? -28.514 -1.911 30.105 1.00 87.31 118 LEU A O 1
ATOM 891 N N . LEU A 1 119 ? -27.490 -0.224 31.185 1.00 86.31 119 LEU A N 1
ATOM 892 C CA . LEU A 1 119 ? -28.362 -0.259 32.363 1.00 86.31 119 LEU A CA 1
ATOM 893 C C . LEU A 1 119 ? -29.818 0.069 32.004 1.00 86.31 119 LEU A C 1
ATOM 895 O O . LEU A 1 119 ? -30.735 -0.569 32.508 1.00 86.31 119 LEU A O 1
ATOM 899 N N . ALA A 1 120 ? -30.034 0.993 31.063 1.00 86.56 120 ALA A N 1
ATOM 900 C CA . ALA A 1 120 ? -31.357 1.311 30.528 1.00 86.56 120 ALA A CA 1
ATOM 901 C C . ALA A 1 120 ? -31.907 0.249 29.551 1.00 86.56 120 ALA A C 1
ATOM 903 O O . ALA A 1 120 ? -32.959 0.471 28.954 1.00 86.56 120 ALA A O 1
ATOM 904 N N . ARG A 1 121 ? -31.191 -0.868 29.333 1.00 84.06 121 ARG A N 1
ATOM 905 C CA . ARG A 1 121 ? -31.519 -1.931 28.362 1.00 84.06 121 ARG A CA 1
ATOM 906 C C . ARG A 1 121 ? -31.762 -1.422 26.933 1.00 84.06 121 ARG A C 1
ATOM 908 O O . ARG A 1 121 ? -32.446 -2.071 26.149 1.00 84.06 121 ARG A O 1
ATOM 915 N N . ARG A 1 122 ? -31.198 -0.260 26.585 1.00 84.12 122 ARG A N 1
ATOM 916 C CA . ARG A 1 122 ? -31.272 0.327 25.234 1.00 84.12 122 ARG A CA 1
ATOM 917 C C . ARG A 1 122 ? -30.254 -0.292 24.284 1.00 84.12 122 ARG A C 1
ATOM 919 O O . ARG A 1 122 ? -30.420 -0.201 23.074 1.00 84.12 122 ARG A O 1
ATOM 926 N N . ARG A 1 123 ? -29.206 -0.895 24.844 1.00 84.00 123 ARG A N 1
ATOM 927 C CA . ARG A 1 123 ? -28.197 -1.685 24.142 1.00 84.00 123 ARG A CA 1
ATOM 928 C C . ARG A 1 123 ? -27.830 -2.907 24.967 1.00 84.00 123 ARG A C 1
ATOM 930 O O . ARG A 1 123 ? -27.978 -2.917 26.189 1.00 84.00 123 ARG A O 1
ATOM 937 N N . THR A 1 124 ? -27.309 -3.920 24.300 1.00 85.31 124 THR A N 1
ATOM 938 C CA . THR A 1 124 ? -26.748 -5.118 24.920 1.00 85.31 124 THR A CA 1
ATOM 939 C C . THR A 1 124 ? -25.250 -4.956 25.168 1.00 85.31 124 THR A C 1
ATOM 941 O O . THR A 1 124 ? -24.558 -4.205 24.476 1.00 85.31 124 THR A O 1
ATOM 944 N N . VAL A 1 125 ? -24.719 -5.708 26.139 1.00 81.31 125 VAL A N 1
ATOM 945 C CA . VAL A 1 125 ? -23.272 -5.733 26.426 1.00 81.31 125 VAL A CA 1
ATOM 946 C C . VAL A 1 125 ? -22.480 -6.125 25.176 1.00 81.31 125 VAL A C 1
ATOM 948 O O . VAL A 1 125 ? -21.430 -5.545 24.914 1.00 81.31 125 VAL A O 1
ATOM 951 N N . ALA A 1 126 ? -23.009 -7.053 24.373 1.00 82.69 126 ALA A N 1
ATOM 952 C CA . ALA A 1 126 ? -22.384 -7.504 23.134 1.00 82.69 126 ALA A CA 1
ATOM 953 C C . ALA A 1 126 ? -22.248 -6.378 22.094 1.00 82.69 126 ALA A C 1
ATOM 955 O O . ALA A 1 126 ? -21.182 -6.231 21.501 1.00 82.69 126 ALA A O 1
ATOM 956 N N . GLU A 1 127 ? -23.283 -5.555 21.896 1.00 80.62 127 GLU A N 1
ATOM 957 C CA . GLU A 1 127 ? -23.247 -4.435 20.942 1.00 80.62 127 GLU A CA 1
ATOM 958 C C . GLU A 1 127 ? -22.210 -3.382 21.335 1.00 80.62 127 GLU A C 1
ATOM 960 O O . GLU A 1 127 ? -21.404 -2.958 20.505 1.00 80.62 127 GLU A O 1
ATOM 965 N N . VAL A 1 128 ? -22.201 -2.987 22.611 1.00 83.50 128 VAL A N 1
ATOM 966 C CA . VAL A 1 128 ? -21.258 -1.983 23.120 1.00 83.50 128 VAL A CA 1
ATOM 967 C C . VAL A 1 128 ? -19.825 -2.520 23.107 1.00 83.50 128 VAL A C 1
ATOM 969 O O . VAL A 1 128 ? -18.910 -1.806 22.698 1.00 83.50 128 VAL A O 1
ATOM 972 N N . ALA A 1 129 ? -19.619 -3.784 23.486 1.00 81.62 129 ALA A N 1
ATOM 973 C CA . ALA A 1 129 ? -18.311 -4.426 23.408 1.00 81.62 129 ALA A CA 1
ATOM 974 C C . ALA A 1 129 ? -17.805 -4.509 21.959 1.00 81.62 129 ALA A C 1
ATOM 976 O O . ALA A 1 129 ? -16.652 -4.177 21.703 1.00 81.62 129 ALA A O 1
ATOM 977 N N . ALA A 1 130 ? -18.655 -4.878 20.995 1.00 83.19 130 ALA A N 1
ATOM 978 C CA . ALA A 1 130 ? -18.277 -4.945 19.583 1.00 83.19 130 ALA A CA 1
ATOM 979 C C . ALA A 1 130 ? -17.944 -3.566 18.984 1.00 83.19 130 ALA A C 1
ATOM 981 O O . ALA A 1 130 ? -17.087 -3.455 18.107 1.00 83.19 130 ALA A O 1
ATOM 982 N N . GLU A 1 131 ? -18.622 -2.501 19.414 1.00 82.94 131 GLU A N 1
ATOM 983 C CA . GLU A 1 131 ? -18.258 -1.125 19.054 1.00 82.94 131 GLU A CA 1
ATOM 984 C C . GLU A 1 131 ? -16.903 -0.724 19.653 1.00 82.94 131 GLU A C 1
ATOM 986 O O . GLU A 1 131 ? -16.051 -0.188 18.945 1.00 82.94 131 GLU A O 1
ATOM 991 N N . HIS A 1 132 ? -16.665 -1.055 20.924 1.00 83.69 132 HIS A N 1
ATOM 992 C CA . HIS A 1 132 ? -15.408 -0.739 21.594 1.00 83.69 132 HIS A CA 1
ATOM 993 C C . HIS A 1 132 ? -14.218 -1.513 21.013 1.00 83.69 132 HIS A C 1
ATOM 995 O O . HIS A 1 132 ? -13.172 -0.919 20.768 1.00 83.69 132 HIS A O 1
ATOM 1001 N N . VAL A 1 133 ? -14.388 -2.805 20.706 1.00 87.75 133 VAL A N 1
ATOM 1002 C CA . VAL A 1 133 ? -13.378 -3.616 20.004 1.00 87.75 133 VAL A CA 1
ATOM 1003 C C . VAL A 1 133 ? -13.021 -2.979 18.662 1.00 87.75 133 VAL A C 1
ATOM 1005 O O . VAL A 1 133 ? -11.847 -2.760 18.396 1.00 87.75 133 VAL A O 1
ATOM 1008 N N . ARG A 1 134 ? -14.012 -2.563 17.859 1.00 81.69 134 ARG A N 1
ATOM 1009 C CA . ARG A 1 134 ? -13.753 -1.873 16.580 1.00 81.69 134 ARG A CA 1
ATOM 1010 C C . ARG A 1 134 ? -12.959 -0.575 16.752 1.00 81.69 134 ARG A C 1
ATOM 1012 O O . ARG A 1 134 ? -12.095 -0.282 15.926 1.00 81.69 134 ARG A O 1
ATOM 1019 N N . ALA A 1 135 ? -13.248 0.197 17.799 1.00 78.94 135 ALA A N 1
ATOM 1020 C CA . ALA A 1 135 ? -12.509 1.417 18.113 1.00 78.94 135 ALA A CA 1
ATOM 1021 C C . ALA A 1 135 ? -11.057 1.116 18.529 1.00 78.94 135 ALA A C 1
ATOM 1023 O O . ALA A 1 135 ? -10.133 1.741 18.007 1.00 78.94 135 ALA A O 1
ATOM 1024 N N . LEU A 1 136 ? -10.850 0.122 19.400 1.00 85.44 136 LEU A N 1
ATOM 1025 C CA . LEU A 1 136 ? -9.521 -0.328 19.823 1.00 85.44 136 LEU A CA 1
ATOM 1026 C C . LEU A 1 136 ? -8.705 -0.877 18.651 1.00 85.44 136 LEU A C 1
ATOM 1028 O O . LEU A 1 136 ? -7.536 -0.533 18.510 1.00 85.44 136 LEU A O 1
ATOM 1032 N N . ASP A 1 137 ? -9.313 -1.669 17.770 1.00 83.88 137 ASP A N 1
ATOM 1033 C CA . ASP A 1 137 ? -8.646 -2.191 16.577 1.00 83.88 137 ASP A CA 1
ATOM 1034 C C . ASP A 1 137 ? -8.180 -1.052 15.657 1.00 83.88 137 ASP A C 1
ATOM 1036 O O . ASP A 1 137 ? -7.072 -1.091 15.118 1.00 83.88 137 ASP A O 1
ATOM 1040 N N . ALA A 1 138 ? -8.990 0.003 15.504 1.00 74.62 138 ALA A N 1
ATOM 1041 C CA . ALA A 1 138 ? -8.599 1.189 14.744 1.00 74.62 138 ALA A CA 1
ATOM 1042 C C . ALA A 1 138 ? -7.417 1.933 15.389 1.00 74.62 138 ALA A C 1
ATOM 1044 O O . ALA A 1 138 ? -6.490 2.343 14.684 1.00 74.62 138 ALA A O 1
ATOM 1045 N N . GLU A 1 139 ? -7.411 2.067 16.717 1.00 79.94 139 GLU A N 1
ATOM 1046 C CA . GLU A 1 139 ? -6.303 2.672 17.459 1.00 79.94 139 GLU A CA 1
ATOM 1047 C C . GLU A 1 139 ? -5.018 1.835 17.349 1.00 79.94 139 GLU A C 1
ATOM 1049 O O . GLU A 1 139 ? -3.946 2.370 17.054 1.00 79.94 139 GLU A O 1
ATOM 1054 N N . ILE A 1 140 ? -5.122 0.510 17.489 1.00 84.25 140 ILE A N 1
ATOM 1055 C CA . ILE A 1 140 ? -4.007 -0.430 17.334 1.00 84.25 140 ILE A CA 1
ATOM 1056 C C . ILE A 1 140 ? -3.406 -0.325 15.931 1.00 84.25 140 ILE A C 1
ATOM 1058 O O . ILE A 1 140 ? -2.181 -0.238 15.809 1.00 84.25 140 ILE A O 1
ATOM 1062 N N . ARG A 1 141 ? -4.232 -0.291 14.876 1.00 76.19 141 ARG A N 1
ATOM 1063 C CA . ARG A 1 141 ? -3.757 -0.107 13.493 1.00 76.19 141 ARG A CA 1
ATOM 1064 C C . ARG A 1 141 ? -2.952 1.184 13.340 1.00 76.19 141 ARG A C 1
ATOM 1066 O O . ARG A 1 141 ? -1.837 1.156 12.819 1.00 76.19 141 ARG A O 1
ATOM 1073 N N . LEU A 1 142 ? -3.466 2.303 13.853 1.00 75.56 142 LEU A N 1
ATOM 1074 C CA . LEU A 1 142 ? -2.771 3.592 13.796 1.00 75.56 142 LEU A CA 1
ATOM 1075 C C . LEU A 1 142 ? -1.434 3.564 14.556 1.00 75.56 142 LEU A C 1
ATOM 1077 O O . LEU A 1 142 ? -0.424 4.076 14.067 1.00 75.56 142 LEU A O 1
ATOM 1081 N N . LEU A 1 143 ? -1.407 2.955 15.743 1.00 79.88 143 LEU A N 1
ATOM 1082 C CA . LEU A 1 143 ? -0.193 2.824 16.550 1.00 79.88 143 LEU A CA 1
ATOM 1083 C C . LEU A 1 143 ? 0.856 1.925 15.879 1.00 79.88 143 LEU A C 1
ATOM 1085 O O . LEU A 1 143 ? 2.043 2.260 15.898 1.00 79.88 143 LEU A O 1
ATOM 1089 N N . ARG A 1 144 ? 0.439 0.817 15.252 1.00 77.81 144 ARG A N 1
ATOM 1090 C CA . ARG A 1 144 ? 1.328 -0.063 14.474 1.00 77.81 144 ARG A CA 1
ATOM 1091 C C . ARG A 1 144 ? 1.955 0.678 13.298 1.00 77.81 144 ARG A C 1
ATOM 1093 O O . ARG A 1 144 ? 3.179 0.656 13.169 1.00 77.81 144 ARG A O 1
ATOM 1100 N N . LEU A 1 145 ? 1.151 1.409 12.522 1.00 71.44 145 LEU A N 1
ATOM 1101 C CA . LEU A 1 145 ? 1.644 2.229 11.414 1.00 71.44 145 LEU A CA 1
ATOM 1102 C C . LEU A 1 145 ? 2.682 3.250 11.896 1.00 71.44 145 LEU A C 1
ATOM 1104 O O . LEU A 1 145 ? 3.808 3.263 11.400 1.00 71.44 145 LEU A O 1
ATOM 1108 N N . ARG A 1 146 ? 2.352 4.045 12.926 1.00 73.50 146 ARG A N 1
ATOM 1109 C CA . ARG A 1 146 ? 3.282 5.023 13.526 1.00 73.50 146 ARG A CA 1
ATOM 1110 C C . ARG A 1 146 ? 4.597 4.374 13.953 1.00 73.50 146 ARG A C 1
ATOM 1112 O O . ARG A 1 146 ? 5.668 4.904 13.670 1.00 73.50 146 ARG A O 1
ATOM 1119 N N . ARG A 1 147 ? 4.532 3.205 14.595 1.00 80.00 147 ARG A N 1
ATOM 1120 C CA . ARG A 1 147 ? 5.721 2.445 15.002 1.00 80.00 147 ARG A CA 1
ATOM 1121 C C . ARG A 1 147 ? 6.562 2.006 13.801 1.00 80.00 147 ARG A C 1
ATOM 1123 O O . ARG A 1 147 ? 7.787 2.058 13.878 1.00 80.00 147 ARG A O 1
ATOM 1130 N N . THR A 1 148 ? 5.952 1.536 12.716 1.00 72.69 148 THR A N 1
ATOM 1131 C CA . THR A 1 148 ? 6.682 1.151 11.495 1.00 72.69 148 THR A CA 1
ATOM 1132 C C . THR A 1 148 ? 7.394 2.344 10.873 1.00 72.69 148 THR A C 1
ATOM 1134 O O . THR A 1 148 ? 8.583 2.239 10.581 1.00 72.69 148 THR A O 1
ATOM 1137 N N . LEU A 1 149 ? 6.725 3.492 10.766 1.00 68.25 149 LEU A N 1
ATOM 1138 C CA . LEU A 1 149 ? 7.335 4.709 10.227 1.00 68.25 149 LEU A CA 1
ATOM 1139 C C . LEU A 1 149 ? 8.513 5.188 11.077 1.00 68.25 149 LEU A C 1
ATOM 1141 O O . LEU A 1 149 ? 9.579 5.471 10.544 1.00 68.25 149 LEU A O 1
ATOM 1145 N N . LEU A 1 150 ? 8.367 5.201 12.404 1.00 71.31 150 LEU A N 1
ATOM 1146 C CA . LEU A 1 150 ? 9.463 5.569 13.303 1.00 71.31 150 LEU A CA 1
ATOM 1147 C C . LEU A 1 150 ? 10.659 4.610 13.188 1.00 71.31 150 LEU A C 1
ATOM 1149 O O . LEU A 1 150 ? 11.801 5.058 13.223 1.00 71.31 150 LEU A O 1
ATOM 1153 N N . ARG A 1 151 ? 10.419 3.302 13.006 1.00 74.44 151 ARG A N 1
ATOM 1154 C CA . ARG A 1 151 ? 11.490 2.317 12.751 1.00 74.44 151 ARG A CA 1
ATOM 1155 C C . ARG A 1 151 ? 12.205 2.577 11.426 1.00 74.44 151 ARG A C 1
ATOM 1157 O O . ARG A 1 151 ? 13.429 2.483 11.373 1.00 74.44 151 ARG A O 1
ATOM 1164 N N . PHE A 1 152 ? 11.456 2.905 10.376 1.00 67.06 152 PHE A N 1
ATOM 1165 C CA . PHE A 1 152 ? 12.024 3.275 9.083 1.00 67.06 152 PHE A CA 1
ATOM 1166 C C . PHE A 1 152 ? 12.904 4.526 9.211 1.00 67.06 152 PHE A C 1
ATOM 1168 O O . PHE A 1 152 ? 14.083 4.480 8.881 1.00 67.06 152 PHE A O 1
ATOM 1175 N N . LEU A 1 153 ? 12.391 5.602 9.810 1.00 67.50 153 LEU A N 1
ATOM 1176 C CA . LEU A 1 153 ? 13.145 6.846 10.010 1.00 67.50 153 LEU A CA 1
ATOM 1177 C C . LEU A 1 153 ? 14.412 6.646 10.857 1.00 67.50 153 LEU A C 1
ATOM 1179 O O . LEU A 1 153 ? 15.458 7.214 10.555 1.00 67.50 153 LEU A O 1
ATOM 1183 N N . ALA A 1 154 ? 14.348 5.797 11.886 1.00 70.38 154 ALA A N 1
ATOM 1184 C CA . ALA A 1 154 ? 15.502 5.481 12.727 1.00 70.38 154 ALA A CA 1
ATOM 1185 C C . ALA A 1 154 ? 16.621 4.731 11.981 1.00 70.38 154 ALA A C 1
ATOM 1187 O O . ALA A 1 154 ? 17.765 4.744 12.430 1.00 70.38 154 ALA A O 1
ATOM 1188 N N . THR A 1 155 ? 16.301 4.062 10.870 1.00 68.31 155 THR A N 1
ATOM 1189 C CA . THR A 1 155 ? 17.257 3.262 10.087 1.00 68.31 155 THR A CA 1
ATOM 1190 C C . THR A 1 155 ? 17.696 3.946 8.796 1.00 68.31 155 THR A C 1
ATOM 1192 O O . THR A 1 155 ? 18.810 3.704 8.341 1.00 68.31 155 THR A O 1
ATOM 1195 N N . ALA A 1 156 ? 16.863 4.818 8.227 1.00 61.03 156 ALA A N 1
ATOM 1196 C CA . ALA A 1 156 ? 17.080 5.415 6.913 1.00 61.03 156 ALA A CA 1
ATOM 1197 C C . ALA A 1 156 ? 17.981 6.668 6.907 1.00 61.03 156 ALA A C 1
ATOM 1199 O O . ALA A 1 156 ? 18.368 7.109 5.833 1.00 61.03 156 ALA A O 1
ATOM 1200 N N . GLY A 1 157 ? 18.360 7.236 8.062 1.00 54.97 157 GLY A N 1
ATOM 1201 C CA . GLY A 1 157 ? 19.253 8.408 8.100 1.00 54.97 157 GLY A CA 1
ATOM 1202 C C . GLY A 1 157 ? 18.691 9.612 7.329 1.00 54.97 157 GLY A C 1
ATOM 1203 O O . GLY A 1 157 ? 19.401 10.247 6.558 1.00 54.97 157 GLY A O 1
ATOM 1204 N N . THR A 1 158 ? 17.396 9.878 7.495 1.00 55.72 158 THR A N 1
ATOM 1205 C CA . THR A 1 158 ? 16.607 10.743 6.607 1.00 55.72 158 THR A CA 1
ATOM 1206 C C . THR A 1 158 ? 16.793 12.243 6.820 1.00 55.72 158 THR A C 1
ATOM 1208 O O . THR A 1 158 ? 16.896 12.740 7.944 1.00 55.72 158 THR A O 1
ATOM 1211 N N . THR A 1 159 ? 16.721 12.967 5.707 1.00 60.16 159 THR A N 1
ATOM 1212 C CA . THR A 1 159 ? 16.631 14.426 5.605 1.00 60.16 159 THR A CA 1
ATOM 1213 C C . THR A 1 159 ? 15.244 14.959 6.038 1.00 60.16 159 THR A C 1
ATOM 1215 O O . THR A 1 159 ? 14.261 14.213 6.073 1.00 60.16 159 THR A O 1
ATOM 1218 N N . PRO A 1 160 ? 15.099 16.264 6.352 1.00 56.81 160 PRO A N 1
ATOM 1219 C CA . PRO A 1 160 ? 13.810 16.876 6.718 1.00 56.81 160 PRO A CA 1
ATOM 1220 C C . PRO A 1 160 ? 12.724 16.813 5.626 1.00 56.81 160 PRO A C 1
ATOM 1222 O O . PRO A 1 160 ? 11.538 16.944 5.922 1.00 56.81 160 PRO A O 1
ATOM 1225 N N . GLU A 1 161 ? 13.116 16.637 4.364 1.00 50.69 161 GLU A N 1
ATOM 1226 C CA . GLU A 1 161 ? 12.212 16.525 3.213 1.00 50.69 161 GLU A CA 1
ATOM 1227 C C . GLU A 1 161 ? 11.525 15.150 3.186 1.00 50.69 161 GLU A C 1
ATOM 1229 O O . GLU A 1 161 ? 10.302 15.061 3.083 1.00 50.69 161 GLU A O 1
ATOM 1234 N N . GLU A 1 162 ? 12.294 14.085 3.425 1.00 53.75 162 GLU A N 1
ATOM 1235 C CA . GLU A 1 162 ? 11.797 12.711 3.561 1.00 53.75 162 GLU A CA 1
ATOM 1236 C C . GLU A 1 162 ? 10.886 12.559 4.790 1.00 53.75 162 GLU A C 1
ATOM 1238 O O . GLU A 1 162 ? 9.888 11.844 4.736 1.00 53.75 162 GLU A O 1
ATOM 1243 N N . MET A 1 163 ? 11.157 13.308 5.867 1.00 52.34 163 MET A N 1
ATOM 1244 C CA . MET A 1 163 ? 10.307 13.385 7.065 1.00 52.34 163 MET A CA 1
ATOM 1245 C C . MET A 1 163 ? 8.891 13.902 6.755 1.00 52.34 163 MET A C 1
ATOM 1247 O O . MET A 1 163 ? 7.917 13.434 7.343 1.00 52.34 163 MET A O 1
ATOM 1251 N N . ARG A 1 164 ? 8.773 14.860 5.824 1.00 55.06 164 ARG A N 1
ATOM 1252 C CA . ARG A 1 164 ? 7.498 15.454 5.389 1.00 55.06 164 ARG A CA 1
ATOM 1253 C C . ARG A 1 164 ? 6.704 14.469 4.538 1.00 55.06 164 ARG A C 1
ATOM 1255 O O . ARG A 1 164 ? 5.541 14.224 4.823 1.00 55.06 164 ARG A O 1
ATOM 1262 N N . ILE A 1 165 ? 7.372 13.822 3.581 1.00 54.34 165 ILE A N 1
ATOM 1263 C CA . ILE A 1 165 ? 6.757 12.810 2.714 1.00 54.34 165 ILE A CA 1
ATOM 1264 C C . ILE A 1 165 ? 6.272 11.617 3.549 1.00 54.34 165 ILE A C 1
ATOM 1266 O O . ILE A 1 165 ? 5.148 11.175 3.351 1.00 54.34 165 ILE A O 1
ATOM 1270 N N . VAL A 1 166 ? 7.060 11.143 4.528 1.00 54.25 166 VAL A N 1
ATOM 1271 C CA . VAL A 1 166 ? 6.678 10.075 5.478 1.00 54.25 166 VAL A CA 1
ATOM 1272 C C . VAL A 1 166 ? 5.508 10.483 6.385 1.00 54.25 166 VAL A C 1
ATOM 1274 O O . VAL A 1 166 ? 4.644 9.657 6.689 1.00 54.25 166 VAL A O 1
ATOM 1277 N N . HIS A 1 167 ? 5.466 11.742 6.827 1.00 53.34 167 HIS A N 1
ATOM 1278 C CA . HIS A 1 167 ? 4.371 12.276 7.637 1.00 53.34 167 HIS A CA 1
ATOM 1279 C C . HIS A 1 167 ? 3.062 12.367 6.842 1.00 53.34 167 HIS A C 1
ATOM 1281 O O . HIS A 1 167 ? 2.026 11.901 7.320 1.00 53.34 167 HIS A O 1
ATOM 1287 N N . ASP A 1 168 ? 3.128 12.881 5.615 1.00 52.81 168 ASP A N 1
ATOM 1288 C CA . ASP A 1 168 ? 1.980 12.984 4.714 1.00 52.81 168 ASP A CA 1
ATOM 1289 C C . ASP A 1 168 ? 1.465 11.580 4.349 1.00 52.81 168 ASP A C 1
ATOM 1291 O O . ASP A 1 168 ? 0.270 11.306 4.399 1.00 52.81 168 ASP A O 1
ATOM 1295 N N . LEU A 1 169 ? 2.371 10.628 4.143 1.00 51.56 169 LEU A N 1
ATOM 1296 C CA . LEU A 1 169 ? 2.099 9.206 3.930 1.00 51.56 169 LEU A CA 1
ATOM 1297 C C . LEU A 1 169 ? 1.329 8.487 5.021 1.00 51.56 169 LEU A C 1
ATOM 1299 O O . LEU A 1 169 ? 0.436 7.689 4.738 1.00 51.56 169 LEU 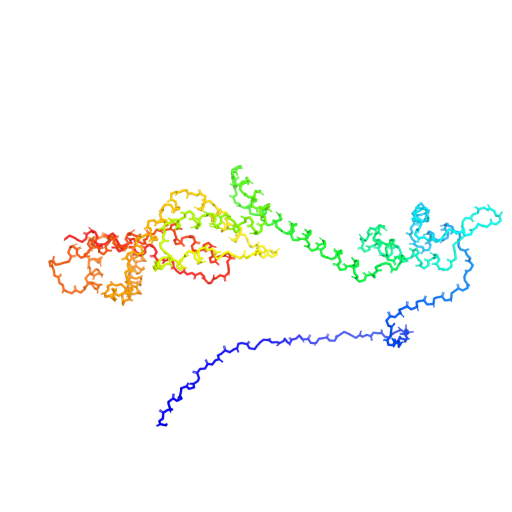A O 1
ATOM 1303 N N . ALA A 1 170 ? 1.712 8.743 6.270 1.00 52.06 170 ALA A N 1
ATOM 1304 C CA . ALA A 1 170 ? 1.046 8.194 7.441 1.00 52.06 170 ALA A CA 1
ATOM 1305 C C . ALA A 1 170 ? -0.422 8.634 7.514 1.00 52.06 170 ALA A C 1
ATOM 1307 O O . ALA A 1 170 ? -1.239 7.965 8.147 1.00 52.06 170 ALA A O 1
ATOM 1308 N N . ALA A 1 171 ? -0.721 9.790 6.914 1.00 53.81 171 ALA A N 1
ATOM 1309 C CA . ALA A 1 171 ? -2.006 10.461 6.969 1.00 53.81 171 ALA A CA 1
ATOM 1310 C C . ALA A 1 171 ? -2.889 10.199 5.736 1.00 53.81 171 ALA A C 1
ATOM 1312 O O . ALA A 1 171 ? -4.102 10.400 5.823 1.00 53.81 171 ALA A O 1
ATOM 1313 N N . LEU A 1 172 ? -2.334 9.725 4.612 1.00 62.16 172 LEU A N 1
ATOM 1314 C CA . LEU A 1 172 ? -3.125 9.416 3.421 1.00 62.16 172 LEU A CA 1
ATOM 1315 C C . LEU A 1 172 ? -3.905 8.108 3.611 1.00 62.16 172 LEU A C 1
ATOM 1317 O O . LEU A 1 172 ? -3.361 6.998 3.619 1.00 62.16 172 LEU A O 1
ATOM 1321 N N . SER A 1 173 ? -5.227 8.246 3.705 1.00 63.12 173 SER A N 1
ATOM 1322 C CA . SER A 1 173 ? -6.161 7.127 3.593 1.00 63.12 173 SER A CA 1
ATOM 1323 C C . SER A 1 173 ? -5.886 6.332 2.315 1.00 63.12 173 SER A C 1
ATOM 1325 O O . SER A 1 173 ? -5.399 6.871 1.320 1.00 63.12 173 SER A O 1
ATOM 1327 N N . ALA A 1 174 ? -6.228 5.044 2.304 1.00 65.94 174 ALA A N 1
ATOM 1328 C CA . ALA A 1 174 ? -6.016 4.215 1.120 1.00 65.94 174 ALA A CA 1
ATOM 1329 C C . ALA A 1 174 ? -6.690 4.788 -0.142 1.00 65.94 174 ALA A C 1
ATOM 1331 O O . ALA A 1 174 ? -6.118 4.735 -1.226 1.00 65.94 174 ALA A O 1
ATOM 1332 N N . ARG A 1 175 ? -7.826 5.478 0.033 1.00 66.81 175 ARG A N 1
ATOM 1333 C CA . ARG A 1 175 ? -8.498 6.246 -1.021 1.00 66.81 175 ARG A CA 1
ATOM 1334 C C . ARG A 1 175 ? -7.624 7.360 -1.601 1.00 66.81 175 ARG A C 1
ATOM 1336 O O . ARG A 1 175 ? -7.577 7.506 -2.811 1.00 66.81 175 ARG A O 1
ATOM 1343 N N . GLN A 1 176 ? -6.935 8.136 -0.768 1.00 72.12 176 GLN A N 1
ATOM 1344 C CA . GLN A 1 176 ? -6.066 9.214 -1.255 1.00 72.12 176 GLN A CA 1
ATOM 1345 C C . GLN A 1 176 ? -4.821 8.669 -1.964 1.00 72.12 176 GLN A C 1
ATOM 1347 O O . GLN A 1 176 ? -4.350 9.256 -2.932 1.00 72.12 176 GLN A O 1
ATOM 1352 N N . ARG A 1 177 ? -4.306 7.520 -1.514 1.00 77.75 177 ARG A N 1
ATOM 1353 C CA . ARG A 1 177 ? -3.195 6.831 -2.185 1.00 77.75 177 ARG A CA 1
ATOM 1354 C C . ARG A 1 177 ? -3.614 6.324 -3.567 1.00 77.75 177 ARG A C 1
ATOM 1356 O O . ARG A 1 177 ? -2.861 6.498 -4.517 1.00 77.75 177 ARG A O 1
ATOM 1363 N N . GLN A 1 178 ? -4.825 5.774 -3.676 1.00 77.62 178 GLN A N 1
ATOM 1364 C CA . GLN A 1 178 ? -5.415 5.393 -4.959 1.00 77.62 178 GLN A CA 1
ATOM 1365 C C . GLN A 1 178 ? -5.603 6.609 -5.876 1.00 77.62 178 GLN A C 1
ATOM 1367 O O . GLN A 1 178 ? -5.180 6.557 -7.023 1.00 77.62 178 GLN A O 1
ATOM 1372 N N . GLN A 1 179 ? -6.128 7.723 -5.354 1.00 80.88 179 GLN A N 1
ATOM 1373 C CA . GLN A 1 179 ? -6.318 8.961 -6.123 1.00 80.88 179 GLN A CA 1
ATOM 1374 C C . GLN A 1 179 ? -5.016 9.482 -6.744 1.00 80.88 179 GLN A C 1
ATOM 1376 O O . GLN A 1 179 ? -5.016 9.862 -7.906 1.00 80.88 179 GLN A O 1
ATOM 1381 N N . LEU A 1 180 ? -3.891 9.438 -6.020 1.00 82.69 180 LEU A N 1
ATOM 1382 C CA . LEU A 1 180 ? -2.594 9.845 -6.579 1.00 82.69 180 LEU A CA 1
ATOM 1383 C C . LEU A 1 180 ? -2.184 9.009 -7.800 1.00 82.69 180 LEU A C 1
ATOM 1385 O O . LEU A 1 180 ? -1.629 9.549 -8.759 1.00 82.69 180 LEU A O 1
ATOM 1389 N N . ILE A 1 181 ? -2.441 7.698 -7.766 1.00 85.44 181 ILE A N 1
ATOM 1390 C CA . ILE A 1 181 ? -2.174 6.819 -8.907 1.00 85.44 181 ILE A CA 1
ATOM 1391 C C . ILE A 1 181 ? -3.184 7.059 -10.018 1.00 85.44 181 ILE A C 1
ATOM 1393 O O . ILE A 1 181 ? -2.776 7.152 -11.170 1.00 85.44 181 ILE A O 1
ATOM 1397 N N . ASP A 1 182 ? -4.465 7.211 -9.695 1.00 85.12 182 ASP A N 1
ATOM 1398 C CA . ASP A 1 182 ? -5.508 7.475 -10.682 1.00 85.12 182 ASP A CA 1
ATOM 1399 C C . ASP A 1 182 ? -5.213 8.769 -11.459 1.00 85.12 182 ASP A C 1
ATOM 1401 O O . ASP A 1 182 ? -5.175 8.733 -12.689 1.00 85.12 182 ASP A O 1
ATOM 1405 N N . ASP A 1 183 ? -4.876 9.861 -10.763 1.00 85.69 183 ASP A N 1
ATOM 1406 C CA . ASP A 1 183 ? -4.483 11.149 -11.353 1.00 85.69 183 ASP A CA 1
ATOM 1407 C C . ASP A 1 183 ? -3.216 11.021 -12.214 1.00 85.69 183 ASP A C 1
ATOM 1409 O O . ASP A 1 183 ? -3.049 11.682 -13.245 1.00 85.69 183 ASP A O 1
ATOM 1413 N N . PHE A 1 184 ? -2.263 10.191 -11.790 1.00 88.75 184 PHE A N 1
ATOM 1414 C CA . PHE A 1 184 ? -1.072 9.903 -12.578 1.00 88.75 184 PHE A CA 1
ATOM 1415 C C . PHE A 1 184 ? -1.406 9.122 -13.851 1.00 88.75 184 PHE A C 1
ATOM 1417 O O . PHE A 1 184 ? -0.970 9.536 -14.924 1.00 88.75 184 PHE A O 1
ATOM 1424 N N . VAL A 1 185 ? -2.176 8.036 -13.760 1.00 87.44 185 VAL A N 1
ATOM 1425 C CA . VAL A 1 185 ? -2.528 7.206 -14.918 1.00 87.44 185 VAL A CA 1
ATOM 1426 C C . VAL A 1 185 ? -3.415 7.996 -15.880 1.00 87.44 185 VAL A C 1
ATOM 1428 O O . VAL A 1 185 ? -3.188 7.952 -17.085 1.00 87.44 185 VAL A O 1
ATOM 1431 N N . GLU A 1 186 ? -4.368 8.786 -15.384 1.00 87.25 186 GLU A N 1
ATOM 1432 C CA . GLU A 1 186 ? -5.170 9.681 -16.221 1.00 87.25 186 GLU A CA 1
ATOM 1433 C C . GLU A 1 186 ? -4.282 10.669 -16.983 1.00 87.25 186 GLU A C 1
ATOM 1435 O O . GLU A 1 186 ? -4.397 10.789 -18.203 1.00 87.25 186 GLU A O 1
ATOM 1440 N N . ARG A 1 187 ? -3.323 11.313 -16.306 1.00 87.44 187 ARG A N 1
ATOM 1441 C CA . ARG A 1 187 ? -2.355 12.185 -16.982 1.00 87.44 187 ARG A CA 1
ATOM 1442 C C . ARG A 1 187 ? -1.499 11.408 -17.981 1.00 87.44 187 ARG A C 1
ATOM 1444 O O . ARG A 1 187 ? -1.363 11.858 -19.114 1.00 87.44 187 ARG A O 1
ATOM 1451 N N . ALA A 1 188 ? -0.924 10.269 -17.615 1.00 86.38 188 ALA A N 1
ATOM 1452 C CA . ALA A 1 188 ? -0.020 9.511 -18.480 1.00 86.38 188 ALA A CA 1
ATOM 1453 C C . ALA A 1 188 ? -0.720 8.980 -19.745 1.00 86.38 188 ALA A C 1
ATOM 1455 O O . ALA A 1 188 ? -0.134 9.015 -20.822 1.00 86.38 188 ALA A O 1
ATOM 1456 N N . PHE A 1 189 ? -1.990 8.582 -19.646 1.00 84.19 189 PHE A N 1
ATOM 1457 C CA . PHE A 1 189 ? -2.754 7.992 -20.751 1.00 84.19 189 PHE A CA 1
ATOM 1458 C C . PHE A 1 189 ? -3.765 8.953 -21.400 1.00 84.19 189 PHE A C 1
ATOM 1460 O O . PHE A 1 189 ? -4.531 8.545 -22.272 1.00 84.19 189 PHE A O 1
ATOM 1467 N N . ALA A 1 190 ? -3.766 10.237 -21.028 1.00 81.94 190 ALA A N 1
ATOM 1468 C CA . ALA A 1 190 ? -4.618 11.245 -21.656 1.00 81.94 190 ALA A CA 1
ATOM 1469 C C . ALA A 1 190 ? -4.417 11.272 -23.184 1.00 81.94 190 ALA A C 1
ATOM 1471 O O . ALA A 1 190 ? -3.316 11.533 -23.671 1.00 81.94 190 ALA A O 1
ATOM 1472 N N . GLY A 1 191 ? -5.496 11.026 -23.933 1.00 75.62 191 GLY A N 1
ATOM 1473 C CA . GLY A 1 191 ? -5.489 11.006 -25.399 1.00 75.62 191 GLY A CA 1
ATOM 1474 C C . GLY A 1 191 ? -5.057 9.680 -26.038 1.00 75.62 191 GLY A C 1
ATOM 1475 O O . GLY A 1 191 ? -5.008 9.607 -27.264 1.00 75.62 191 GLY A O 1
ATOM 1476 N N . VAL A 1 192 ? -4.771 8.637 -25.250 1.00 73.38 192 VAL A N 1
ATOM 1477 C CA . VAL A 1 192 ? -4.547 7.278 -25.767 1.00 73.38 192 VAL A CA 1
ATOM 1478 C C . VAL A 1 192 ? -5.909 6.640 -26.100 1.00 73.38 192 VAL A C 1
ATOM 1480 O O . VAL A 1 192 ? -6.792 6.643 -25.239 1.00 73.38 192 VAL A O 1
ATOM 1483 N N . PRO A 1 193 ? -6.122 6.113 -27.323 1.00 69.38 193 PRO A N 1
ATOM 1484 C CA . PRO A 1 193 ? -7.365 5.432 -27.690 1.00 69.38 193 PRO A CA 1
ATOM 1485 C C . PRO A 1 193 ? -7.677 4.242 -26.770 1.00 69.38 193 PRO A C 1
ATOM 1487 O O . PRO A 1 193 ? -6.772 3.528 -26.345 1.00 69.38 193 PRO A O 1
ATOM 1490 N N . ALA A 1 194 ? -8.958 4.003 -26.476 1.00 66.81 194 ALA A N 1
ATOM 1491 C CA . ALA A 1 194 ? -9.383 2.926 -25.572 1.00 66.81 194 ALA A CA 1
ATOM 1492 C C . ALA A 1 194 ? -9.115 1.512 -26.126 1.00 66.81 194 ALA A C 1
ATOM 1494 O O . ALA A 1 194 ? -9.047 0.552 -25.365 1.00 66.81 194 ALA A O 1
ATOM 1495 N N . ASP A 1 195 ? -8.965 1.391 -27.443 1.00 66.12 195 ASP A N 1
ATOM 1496 C CA . ASP A 1 195 ? -8.628 0.175 -28.187 1.00 66.12 195 ASP A CA 1
ATOM 1497 C C . ASP A 1 195 ? -7.124 0.042 -28.479 1.00 66.12 195 ASP A C 1
ATOM 1499 O O . ASP A 1 195 ? -6.692 -0.942 -29.082 1.00 66.12 195 ASP A O 1
ATOM 1503 N N . ALA A 1 196 ? -6.308 1.003 -28.037 1.00 64.06 196 ALA A N 1
ATOM 1504 C CA . ALA A 1 196 ? -4.866 0.920 -28.181 1.00 64.06 196 ALA A CA 1
ATOM 1505 C C . ALA A 1 196 ? -4.305 -0.287 -27.402 1.00 64.06 196 ALA A C 1
ATOM 1507 O O . ALA A 1 196 ? -4.697 -0.507 -26.254 1.00 64.06 196 ALA A O 1
ATOM 1508 N N . PRO A 1 197 ? -3.297 -1.000 -27.936 1.00 55.34 197 PRO A N 1
ATOM 1509 C CA . PRO A 1 197 ? -2.554 -2.038 -27.213 1.00 55.34 197 PRO A CA 1
ATOM 1510 C C . PRO A 1 197 ? -2.077 -1.627 -25.807 1.00 55.34 197 PRO A C 1
ATOM 1512 O O . PRO A 1 197 ? -2.004 -2.456 -24.903 1.00 55.34 197 PRO A O 1
ATOM 1515 N N . GLY A 1 198 ? -1.790 -0.335 -25.598 1.00 59.31 198 GLY A N 1
ATOM 1516 C CA . GLY A 1 198 ? -1.394 0.224 -24.303 1.00 59.31 198 GLY A CA 1
ATOM 1517 C C . GLY A 1 198 ? -2.533 0.431 -23.293 1.00 59.31 198 GLY A C 1
ATOM 1518 O O . GLY A 1 198 ? -2.248 0.692 -22.127 1.00 59.31 198 GLY A O 1
ATOM 1519 N N . ALA A 1 199 ? -3.807 0.306 -23.679 1.00 61.28 199 ALA A N 1
ATOM 1520 C CA . ALA A 1 199 ? -4.947 0.576 -22.796 1.00 61.28 199 ALA A CA 1
ATOM 1521 C C . ALA A 1 199 ? -5.015 -0.398 -21.603 1.00 61.28 199 ALA A C 1
ATOM 1523 O O . ALA A 1 199 ? -5.260 0.029 -20.477 1.00 61.28 199 ALA A O 1
ATOM 1524 N N . GLY A 1 200 ? -4.686 -1.681 -21.811 1.00 64.12 200 GLY A N 1
ATOM 1525 C CA . GLY A 1 200 ? -4.622 -2.678 -20.730 1.00 64.12 200 GLY A CA 1
ATOM 1526 C C . GLY A 1 200 ? -3.489 -2.437 -19.722 1.00 64.12 200 GLY A C 1
ATOM 1527 O O . GLY A 1 200 ? -3.556 -2.898 -18.583 1.00 64.12 200 GLY A O 1
ATOM 1528 N N . ILE A 1 201 ? -2.462 -1.669 -20.105 1.00 73.00 201 ILE A N 1
ATOM 1529 C CA . ILE A 1 201 ? -1.358 -1.283 -19.214 1.00 73.00 201 ILE A CA 1
ATOM 1530 C C . ILE A 1 201 ? -1.858 -0.282 -18.167 1.00 73.00 201 ILE A C 1
ATOM 1532 O O . ILE A 1 201 ? -1.465 -0.371 -17.005 1.00 73.00 201 ILE A O 1
ATOM 1536 N N . ALA A 1 202 ? -2.764 0.626 -18.546 1.00 76.62 202 ALA A N 1
ATOM 1537 C CA . ALA A 1 202 ? -3.329 1.616 -17.633 1.00 76.62 202 ALA A CA 1
ATOM 1538 C C . ALA A 1 202 ? -4.055 0.955 -16.447 1.00 76.62 202 ALA A C 1
ATOM 1540 O O . ALA A 1 202 ? -3.911 1.404 -15.310 1.00 76.62 202 ALA A O 1
ATOM 1541 N N . ASP A 1 203 ? -4.781 -0.140 -16.684 1.00 77.12 203 ASP A N 1
ATOM 1542 C CA . ASP A 1 203 ? -5.455 -0.898 -15.622 1.00 77.12 203 ASP A CA 1
ATOM 1543 C C . ASP A 1 203 ? -4.454 -1.588 -14.688 1.00 77.12 203 ASP A C 1
ATOM 1545 O O . ASP A 1 203 ? -4.587 -1.526 -13.463 1.00 77.12 203 ASP A O 1
ATOM 1549 N N . GLY A 1 204 ? -3.388 -2.167 -15.247 1.00 80.00 204 GLY A N 1
ATOM 1550 C CA . GLY A 1 204 ? -2.299 -2.731 -14.452 1.00 80.00 204 GLY A CA 1
ATOM 1551 C C . GLY A 1 204 ? -1.600 -1.677 -13.583 1.00 80.00 204 GLY A C 1
ATOM 1552 O O . GLY A 1 204 ? -1.330 -1.930 -12.412 1.00 80.00 204 GLY A O 1
ATOM 1553 N N . MET A 1 205 ? -1.384 -0.464 -14.102 1.00 84.19 205 MET A N 1
ATOM 1554 C CA . MET A 1 205 ? -0.783 0.633 -13.334 1.00 84.19 205 MET A CA 1
ATOM 1555 C C . MET A 1 205 ? -1.696 1.135 -12.200 1.00 84.19 205 MET A C 1
ATOM 1557 O O . MET A 1 205 ? -1.211 1.620 -11.185 1.00 84.19 205 MET A O 1
ATOM 1561 N N . ARG A 1 206 ? -3.018 0.948 -12.287 1.00 85.12 206 ARG A N 1
ATOM 1562 C CA . ARG A 1 206 ? -3.948 1.272 -11.186 1.00 85.12 206 ARG A CA 1
ATOM 1563 C C . ARG A 1 206 ? -4.019 0.213 -10.088 1.00 85.12 206 ARG A C 1
ATOM 1565 O O . ARG A 1 206 ? -4.742 0.415 -9.113 1.00 85.12 206 ARG A O 1
ATOM 1572 N N . SER A 1 207 ? -3.288 -0.895 -10.222 1.00 83.19 207 SER A N 1
ATOM 1573 C CA . SER A 1 207 ? -3.358 -2.048 -9.317 1.00 83.19 207 SER A CA 1
ATOM 1574 C C . SER A 1 207 ? -2.638 -1.794 -7.988 1.00 83.19 207 SER A C 1
ATOM 1576 O O . SER A 1 207 ? -1.649 -2.450 -7.668 1.00 83.19 207 SER A O 1
ATOM 1578 N N . LEU A 1 208 ? -3.117 -0.831 -7.202 1.00 77.94 208 LEU A N 1
ATOM 1579 C CA . LEU A 1 208 ? -2.739 -0.693 -5.801 1.00 77.94 208 LEU A CA 1
ATOM 1580 C C . LEU A 1 208 ? -3.639 -1.560 -4.912 1.00 77.94 208 LEU A C 1
ATOM 1582 O O . LEU A 1 208 ? -4.836 -1.701 -5.179 1.00 77.94 208 LEU A O 1
ATOM 1586 N N . PRO A 1 209 ? -3.108 -2.082 -3.795 1.00 72.12 209 PRO A N 1
ATOM 1587 C CA . PRO A 1 209 ? -3.949 -2.692 -2.783 1.00 72.12 209 PRO A CA 1
ATOM 1588 C C . PRO A 1 209 ? -4.894 -1.635 -2.193 1.00 72.12 209 PRO A C 1
ATOM 1590 O O . PRO A 1 209 ? -4.467 -0.561 -1.755 1.00 72.12 209 PRO A O 1
ATOM 1593 N N . ALA A 1 210 ? -6.189 -1.967 -2.155 1.00 63.81 210 ALA A N 1
ATOM 1594 C CA . ALA A 1 210 ? -7.250 -1.078 -1.679 1.00 63.81 210 ALA A CA 1
ATOM 1595 C C . ALA A 1 210 ? -7.060 -0.629 -0.221 1.00 63.81 210 ALA A C 1
ATOM 1597 O O . ALA A 1 210 ? -7.572 0.418 0.159 1.00 63.81 210 ALA A O 1
ATOM 1598 N N . GLU A 1 211 ? -6.312 -1.391 0.582 1.00 61.75 211 GLU A N 1
ATOM 1599 C CA . GLU A 1 211 ? -5.863 -1.042 1.930 1.00 61.75 211 GLU A CA 1
ATOM 1600 C C . GLU A 1 211 ? -4.423 -1.539 2.127 1.00 61.75 211 GLU A C 1
ATOM 1602 O O . GLU A 1 211 ? -4.033 -2.560 1.565 1.00 61.75 211 GLU A O 1
ATOM 1607 N N . LEU A 1 212 ? -3.609 -0.820 2.915 1.00 61.94 212 LEU A N 1
ATOM 1608 C CA . LEU A 1 212 ? -2.325 -1.392 3.347 1.00 61.94 212 LEU A CA 1
ATOM 1609 C C . LEU A 1 212 ? -2.604 -2.520 4.348 1.00 61.94 212 LEU A C 1
ATOM 1611 O O . LEU A 1 212 ? -3.576 -2.410 5.101 1.00 61.94 212 LEU A O 1
ATOM 1615 N N . PRO A 1 213 ? -1.742 -3.548 4.423 1.00 66.56 213 PRO A N 1
ATOM 1616 C CA . PRO A 1 213 ? -1.807 -4.536 5.493 1.00 66.56 213 PRO A CA 1
ATOM 1617 C C . PRO A 1 213 ? -1.834 -3.868 6.874 1.00 66.56 213 PRO A C 1
ATOM 1619 O O . PRO A 1 213 ? -1.235 -2.808 7.066 1.00 66.56 213 PRO A O 1
ATOM 1622 N N . GLU A 1 214 ? -2.472 -4.506 7.863 1.00 61.69 214 GLU A N 1
ATOM 1623 C CA . GLU A 1 214 ? -2.540 -3.970 9.235 1.00 61.69 214 GLU A CA 1
ATOM 1624 C C . GLU A 1 214 ? -1.158 -3.750 9.887 1.00 61.69 214 GLU A C 1
ATOM 1626 O O . GLU A 1 214 ? -1.042 -2.968 10.833 1.00 61.69 214 GLU A O 1
ATOM 1631 N N . ASP A 1 215 ? -0.120 -4.436 9.402 1.00 66.94 215 ASP A N 1
ATOM 1632 C CA . ASP A 1 215 ? 1.280 -4.237 9.789 1.00 66.94 215 ASP A CA 1
ATOM 1633 C C . ASP A 1 215 ? 2.161 -4.220 8.525 1.00 66.94 215 ASP A C 1
ATOM 1635 O O . ASP A 1 215 ? 2.625 -5.275 8.084 1.00 66.94 215 ASP A O 1
ATOM 1639 N N . PRO A 1 216 ? 2.347 -3.051 7.879 1.00 71.62 216 PRO A N 1
ATOM 1640 C CA . PRO A 1 216 ? 3.136 -2.966 6.659 1.00 71.62 216 PRO A CA 1
ATOM 1641 C C . PRO A 1 216 ? 4.617 -3.205 6.958 1.00 71.62 216 PRO A C 1
ATOM 1643 O O . PRO A 1 216 ? 5.163 -2.738 7.964 1.00 71.62 216 PRO A O 1
ATOM 1646 N N . THR A 1 217 ? 5.299 -3.901 6.052 1.00 79.81 217 THR A N 1
ATOM 1647 C CA . THR A 1 217 ? 6.744 -4.126 6.168 1.00 79.81 217 THR A CA 1
ATOM 1648 C C . THR A 1 217 ? 7.531 -2.845 5.842 1.00 79.81 217 THR A C 1
ATOM 1650 O O . THR A 1 217 ? 7.049 -2.000 5.082 1.00 79.81 217 THR A O 1
ATOM 1653 N N . PRO A 1 218 ? 8.775 -2.679 6.341 1.00 73.94 218 PRO A N 1
ATOM 1654 C CA . PRO A 1 218 ? 9.631 -1.557 5.939 1.00 73.94 218 PRO A CA 1
ATOM 1655 C C . PRO A 1 218 ? 9.831 -1.459 4.419 1.00 73.94 218 PRO A C 1
ATOM 1657 O O . PRO A 1 218 ? 9.897 -0.358 3.883 1.00 73.94 218 PRO A O 1
ATOM 1660 N N . ALA A 1 219 ? 9.873 -2.602 3.724 1.00 81.25 219 ALA A N 1
ATOM 1661 C CA . ALA A 1 219 ? 9.970 -2.657 2.269 1.00 81.25 219 ALA A CA 1
ATOM 1662 C C . ALA A 1 219 ? 8.716 -2.101 1.579 1.00 81.25 219 ALA A C 1
ATOM 1664 O O . ALA A 1 219 ? 8.847 -1.351 0.622 1.00 81.25 219 ALA A O 1
ATOM 1665 N N . GLN A 1 220 ? 7.514 -2.399 2.085 1.00 81.56 220 GLN A N 1
ATOM 1666 C CA . GLN A 1 220 ? 6.260 -1.841 1.558 1.00 81.56 220 GLN A CA 1
ATOM 1667 C C . GLN A 1 220 ? 6.158 -0.330 1.798 1.00 81.56 220 GLN A C 1
ATOM 1669 O O . GLN A 1 220 ? 5.730 0.406 0.912 1.00 81.56 220 GLN A O 1
ATOM 1674 N N . VAL A 1 221 ? 6.596 0.154 2.966 1.00 76.06 221 VAL A N 1
ATOM 1675 C CA . VAL A 1 221 ? 6.656 1.598 3.252 1.00 76.06 221 VAL A CA 1
ATOM 1676 C C . VAL A 1 221 ? 7.638 2.299 2.308 1.00 76.06 221 VAL A C 1
ATOM 1678 O O . VAL A 1 221 ? 7.281 3.302 1.693 1.00 76.06 221 VAL A O 1
ATOM 1681 N N . GLY A 1 222 ? 8.846 1.749 2.151 1.00 78.00 222 GLY A N 1
ATOM 1682 C CA . GLY A 1 222 ? 9.845 2.254 1.206 1.00 78.00 222 GLY A CA 1
ATOM 1683 C C . GLY A 1 222 ? 9.353 2.222 -0.241 1.00 78.00 222 GLY A C 1
ATOM 1684 O O . GLY A 1 222 ? 9.527 3.194 -0.971 1.00 78.00 222 GLY A O 1
ATOM 1685 N N . ALA A 1 223 ? 8.671 1.146 -0.637 1.00 85.94 223 ALA A N 1
ATOM 1686 C CA . ALA A 1 223 ? 8.140 1.006 -1.984 1.00 85.94 223 ALA A CA 1
ATOM 1687 C C . ALA A 1 223 ? 7.064 2.052 -2.289 1.00 85.94 223 ALA A C 1
ATOM 1689 O O . ALA A 1 223 ? 7.059 2.638 -3.369 1.00 85.94 223 ALA A O 1
ATOM 1690 N N . TRP A 1 224 ? 6.177 2.335 -1.331 1.00 80.94 224 TRP A N 1
ATOM 1691 C CA . TRP A 1 224 ? 5.198 3.400 -1.511 1.00 80.94 224 TRP A CA 1
ATOM 1692 C C . TRP A 1 224 ? 5.878 4.765 -1.624 1.00 80.94 224 TRP A C 1
ATOM 1694 O O . TRP A 1 224 ? 5.523 5.541 -2.506 1.00 80.94 224 TRP A O 1
ATOM 1704 N N . LEU A 1 225 ? 6.846 5.069 -0.745 1.00 77.94 225 LEU A N 1
ATOM 1705 C CA . LEU A 1 225 ? 7.584 6.341 -0.755 1.00 77.94 225 LEU A CA 1
ATOM 1706 C C . LEU A 1 225 ? 8.180 6.626 -2.131 1.00 77.94 225 LEU A C 1
ATOM 1708 O O . LEU A 1 225 ? 7.983 7.705 -2.689 1.00 77.94 225 LEU A O 1
ATOM 1712 N N . GLU A 1 226 ? 8.879 5.637 -2.674 1.00 84.94 226 GLU A N 1
ATOM 1713 C CA . GLU A 1 226 ? 9.503 5.731 -3.986 1.00 84.94 226 GLU A CA 1
ATOM 1714 C C . GLU A 1 226 ? 8.454 5.843 -5.098 1.00 84.94 226 GLU A C 1
ATOM 1716 O O . GLU A 1 226 ? 8.586 6.684 -5.985 1.00 84.94 226 GLU A O 1
ATOM 1721 N N . LEU A 1 227 ? 7.365 5.069 -5.016 1.00 87.31 227 LEU A N 1
ATOM 1722 C CA . LEU A 1 227 ? 6.267 5.127 -5.980 1.00 87.31 227 LEU A CA 1
ATOM 1723 C C . LEU A 1 227 ? 5.640 6.523 -6.034 1.00 87.31 227 LEU A C 1
ATOM 1725 O O . LEU A 1 227 ? 5.413 7.046 -7.120 1.00 87.31 227 LEU A O 1
ATOM 1729 N N . ALA A 1 228 ? 5.388 7.137 -4.878 1.00 81.69 228 ALA A N 1
ATOM 1730 C CA . ALA A 1 228 ? 4.805 8.469 -4.784 1.00 81.69 228 ALA A CA 1
ATOM 1731 C C . ALA A 1 228 ? 5.713 9.549 -5.381 1.00 81.69 228 ALA A C 1
ATOM 1733 O O . ALA A 1 228 ? 5.229 10.432 -6.086 1.00 81.69 228 ALA A O 1
ATOM 1734 N N . GLN A 1 229 ? 7.026 9.457 -5.150 1.00 83.06 229 GLN A N 1
ATOM 1735 C CA . GLN A 1 229 ? 7.997 10.342 -5.800 1.00 83.06 229 GLN A CA 1
ATOM 1736 C C . GLN A 1 229 ? 7.984 10.151 -7.319 1.00 83.06 229 GLN A C 1
ATOM 1738 O O . GLN A 1 229 ? 7.986 11.128 -8.066 1.00 83.06 229 GLN A O 1
ATOM 1743 N N . LEU A 1 230 ? 7.902 8.899 -7.773 1.00 88.31 230 LEU A N 1
ATOM 1744 C CA . LEU A 1 230 ? 7.918 8.564 -9.189 1.00 88.31 230 LEU A CA 1
ATOM 1745 C C . LEU A 1 230 ? 6.689 9.103 -9.932 1.00 88.31 230 LEU A C 1
ATOM 1747 O O . LEU A 1 230 ? 6.825 9.714 -10.986 1.00 88.31 230 LEU A O 1
ATOM 1751 N N . VAL A 1 231 ? 5.488 8.928 -9.377 1.00 87.25 231 VAL A N 1
ATOM 1752 C CA . VAL A 1 231 ? 4.239 9.413 -10.000 1.00 87.25 231 VAL A CA 1
ATOM 1753 C C . VAL A 1 231 ? 4.034 10.924 -9.863 1.00 87.25 231 VAL A C 1
ATOM 1755 O O . VAL A 1 231 ? 3.251 11.520 -10.611 1.00 87.25 231 VAL A O 1
ATOM 1758 N N . ALA A 1 232 ? 4.734 11.557 -8.918 1.00 81.62 232 ALA A N 1
ATOM 1759 C CA . ALA A 1 232 ? 4.787 13.007 -8.799 1.00 81.62 232 ALA A CA 1
ATOM 1760 C C . ALA A 1 232 ? 5.708 13.649 -9.854 1.00 81.62 232 ALA A C 1
ATOM 1762 O O . ALA A 1 232 ? 5.481 14.808 -10.203 1.00 81.62 232 ALA A O 1
ATOM 1763 N N . ASP A 1 233 ? 6.697 12.920 -10.387 1.00 85.06 233 ASP A N 1
ATOM 1764 C CA . ASP A 1 233 ? 7.623 13.400 -11.420 1.00 85.06 233 ASP A CA 1
ATOM 1765 C C . ASP A 1 233 ? 6.918 13.555 -12.790 1.00 85.06 233 ASP A C 1
ATOM 1767 O O . ASP A 1 233 ? 6.540 12.562 -13.425 1.00 85.06 233 ASP A O 1
ATOM 1771 N N . PRO A 1 234 ? 6.776 14.788 -13.318 1.00 84.00 234 PRO A N 1
ATOM 1772 C CA . PRO A 1 234 ? 6.155 15.013 -14.623 1.00 84.00 234 PRO A CA 1
ATOM 1773 C C . PRO A 1 234 ? 6.919 14.363 -15.785 1.00 84.00 234 PRO A C 1
ATOM 1775 O O . PRO A 1 234 ? 6.306 13.995 -16.788 1.00 84.00 234 PRO A O 1
ATOM 1778 N N . SER A 1 235 ? 8.244 14.209 -15.669 1.00 89.94 235 SER A N 1
ATOM 1779 C CA . SER A 1 235 ? 9.074 13.594 -16.711 1.00 89.94 235 SER A CA 1
ATOM 1780 C C . SER A 1 235 ? 8.800 12.096 -16.842 1.00 89.94 235 SER A C 1
ATOM 1782 O O . SER A 1 235 ? 8.834 11.549 -17.945 1.00 89.94 235 SER A O 1
ATOM 1784 N N . PHE A 1 236 ? 8.472 11.436 -15.728 1.00 90.94 236 PHE A N 1
ATOM 1785 C CA . PHE A 1 236 ? 8.074 10.036 -15.718 1.00 90.94 236 PHE A CA 1
ATOM 1786 C C . PHE A 1 236 ? 6.715 9.844 -16.400 1.00 90.94 236 PHE A C 1
ATOM 1788 O O . PHE A 1 236 ? 6.586 8.996 -17.281 1.00 90.94 236 PHE A O 1
ATOM 1795 N N . ALA A 1 237 ? 5.725 10.683 -16.078 1.00 87.31 237 ALA A N 1
ATOM 1796 C CA . ALA A 1 237 ? 4.424 10.654 -16.751 1.00 87.31 237 ALA A CA 1
ATOM 1797 C C . ALA A 1 237 ? 4.543 10.904 -18.265 1.00 87.31 237 ALA A C 1
ATOM 1799 O O . ALA A 1 237 ? 3.888 10.225 -19.057 1.00 87.31 237 ALA A O 1
ATOM 1800 N N . GLY A 1 238 ? 5.411 11.838 -18.675 1.00 87.56 238 GLY A N 1
ATOM 1801 C CA . GLY A 1 238 ? 5.729 12.077 -20.084 1.00 87.56 238 GLY A CA 1
ATOM 1802 C C . GLY A 1 238 ? 6.299 10.835 -20.769 1.00 87.56 238 GLY A C 1
ATOM 1803 O O . GLY A 1 238 ? 5.828 10.455 -21.838 1.00 87.56 238 GLY A O 1
ATOM 1804 N N . ARG A 1 239 ? 7.236 10.144 -20.114 1.00 89.38 239 ARG A N 1
ATOM 1805 C CA . ARG A 1 239 ? 7.823 8.913 -20.645 1.00 89.38 239 ARG A CA 1
ATOM 1806 C C . ARG A 1 239 ? 6.807 7.783 -20.803 1.00 89.38 239 ARG A C 1
ATOM 1808 O O . ARG A 1 239 ? 6.776 7.127 -21.841 1.00 89.38 239 ARG A O 1
ATOM 1815 N N . VAL A 1 240 ? 5.961 7.561 -19.797 1.00 87.75 240 VAL A N 1
ATOM 1816 C CA . VAL A 1 240 ? 4.897 6.546 -19.868 1.00 87.75 240 VAL A CA 1
ATOM 1817 C C . VAL A 1 240 ? 3.932 6.866 -21.007 1.00 87.75 240 VAL A C 1
ATOM 1819 O O . VAL A 1 240 ? 3.548 5.963 -21.747 1.00 87.75 240 VAL A O 1
ATOM 1822 N N . ARG A 1 241 ? 3.606 8.148 -21.216 1.00 85.06 241 ARG A N 1
ATOM 1823 C CA . ARG A 1 241 ? 2.788 8.583 -22.353 1.00 85.06 241 ARG A CA 1
ATOM 1824 C C . ARG A 1 241 ? 3.448 8.277 -23.694 1.00 85.06 241 ARG A C 1
ATOM 1826 O O . ARG A 1 241 ? 2.783 7.743 -24.574 1.00 85.06 241 ARG A O 1
ATOM 1833 N N . GLU A 1 242 ? 4.730 8.600 -23.862 1.00 83.38 242 GLU A N 1
ATOM 1834 C CA . GLU A 1 242 ? 5.478 8.280 -25.088 1.00 83.38 242 GLU A CA 1
ATOM 1835 C C . GLU A 1 242 ? 5.413 6.783 -25.399 1.00 83.38 242 GLU A C 1
ATOM 1837 O O . GLU A 1 242 ? 5.076 6.401 -26.519 1.00 83.38 242 GLU A O 1
ATOM 1842 N N . MET A 1 243 ? 5.667 5.941 -24.392 1.00 81.25 243 MET A N 1
ATOM 1843 C CA . MET A 1 243 ? 5.590 4.485 -24.517 1.00 81.25 243 MET A CA 1
ATOM 1844 C C . MET A 1 243 ? 4.169 4.013 -24.851 1.00 81.25 243 MET A C 1
ATOM 1846 O O . MET A 1 243 ? 3.998 3.151 -25.711 1.00 81.25 243 MET A O 1
ATOM 1850 N N . ALA A 1 244 ? 3.143 4.584 -24.216 1.00 77.69 244 ALA A N 1
ATOM 1851 C CA . ALA A 1 244 ? 1.746 4.227 -24.450 1.00 77.69 244 ALA A CA 1
ATOM 1852 C C . ALA A 1 244 ? 1.277 4.605 -25.865 1.00 77.69 244 ALA A C 1
ATOM 1854 O O . ALA A 1 244 ? 0.638 3.797 -26.537 1.00 77.69 244 ALA A O 1
ATOM 1855 N N . VAL A 1 245 ? 1.632 5.802 -26.345 1.00 74.88 245 VAL A N 1
ATOM 1856 C CA . VAL A 1 245 ? 1.311 6.273 -27.703 1.00 74.88 245 VAL A CA 1
ATOM 1857 C C . VAL A 1 245 ? 2.083 5.478 -28.755 1.00 74.88 245 VAL A C 1
ATOM 1859 O O . VAL A 1 245 ? 1.504 5.079 -29.762 1.00 74.88 245 VAL A O 1
ATOM 1862 N N . ALA A 1 246 ? 3.366 5.193 -28.520 1.00 70.81 246 ALA A N 1
ATOM 1863 C CA . ALA A 1 246 ? 4.150 4.348 -29.416 1.00 70.81 246 ALA A CA 1
ATOM 1864 C C . ALA A 1 246 ? 3.603 2.913 -29.476 1.00 70.81 246 ALA A C 1
ATOM 1866 O O . ALA A 1 246 ? 3.549 2.314 -30.548 1.00 70.81 246 ALA A O 1
ATOM 1867 N N . GLY A 1 247 ? 3.148 2.378 -28.339 1.00 59.78 247 GLY A N 1
ATOM 1868 C CA . GLY A 1 247 ? 2.490 1.075 -28.251 1.00 59.78 247 GLY A CA 1
ATOM 1869 C C . GLY A 1 247 ? 1.133 1.046 -28.952 1.00 59.78 247 GLY A C 1
ATOM 1870 O O . GLY A 1 247 ? 0.788 0.035 -29.550 1.00 59.78 247 GLY A O 1
ATOM 1871 N N . ALA A 1 248 ? 0.395 2.162 -28.956 1.00 49.94 248 ALA A N 1
ATOM 1872 C CA . ALA A 1 248 ? -0.886 2.294 -29.650 1.00 49.94 248 ALA A CA 1
ATOM 1873 C C . ALA A 1 248 ? -0.781 2.116 -31.179 1.00 49.94 248 ALA A C 1
ATOM 1875 O O . ALA A 1 248 ? -1.746 1.707 -31.817 1.00 49.94 248 ALA A O 1
ATOM 1876 N N . GLY A 1 249 ? 0.389 2.408 -31.759 1.00 43.69 249 GLY A N 1
ATOM 1877 C CA . GLY A 1 249 ? 0.677 2.227 -33.185 1.00 43.69 249 GLY A CA 1
ATOM 1878 C C . GLY A 1 249 ? 1.180 0.831 -33.575 1.00 43.69 249 GLY A C 1
ATOM 1879 O O . GLY A 1 249 ? 1.376 0.581 -34.762 1.00 43.69 249 GLY A O 1
ATOM 1880 N N . ALA A 1 250 ? 1.406 -0.074 -32.614 1.00 46.34 250 ALA A N 1
ATOM 1881 C CA . ALA A 1 250 ? 1.821 -1.451 -32.878 1.00 46.34 250 ALA A CA 1
ATOM 1882 C C . ALA A 1 250 ? 0.581 -2.345 -33.049 1.00 46.34 250 ALA A C 1
ATOM 1884 O O . ALA A 1 250 ? -0.041 -2.756 -32.075 1.00 46.34 250 ALA A O 1
ATOM 1885 N N . THR A 1 251 ? 0.181 -2.636 -34.285 1.00 35.09 251 THR A N 1
ATOM 1886 C CA . THR A 1 251 ? -0.978 -3.501 -34.553 1.00 35.09 251 THR A CA 1
ATOM 1887 C C . THR A 1 251 ? -0.733 -4.948 -34.095 1.00 35.09 251 THR A C 1
ATOM 1889 O O . THR A 1 251 ? 0.355 -5.472 -34.335 1.00 35.09 251 THR A O 1
ATOM 1892 N N . PRO A 1 252 ? -1.744 -5.646 -33.532 1.00 38.91 252 PRO A N 1
ATOM 1893 C CA . PRO A 1 252 ? -1.678 -7.086 -33.235 1.00 38.91 252 PRO A CA 1
ATOM 1894 C C . PRO A 1 252 ? -1.397 -7.970 -34.464 1.00 38.91 252 PRO A C 1
ATOM 1896 O O . PRO A 1 252 ? -0.984 -9.115 -34.323 1.00 38.91 252 PRO A O 1
ATOM 1899 N N . GLU A 1 253 ? -1.630 -7.440 -35.667 1.00 35.94 253 GLU A N 1
ATOM 1900 C CA . GLU A 1 253 ? -1.423 -8.103 -36.961 1.00 35.94 253 GLU A CA 1
ATOM 1901 C C . GLU A 1 253 ? -0.002 -7.933 -37.529 1.00 35.94 253 GLU A C 1
ATOM 1903 O O . GLU A 1 253 ? 0.200 -8.175 -38.714 1.00 35.94 253 GLU A O 1
ATOM 1908 N N . ASP A 1 254 ? 0.977 -7.522 -36.716 1.00 42.75 254 ASP A N 1
ATOM 1909 C CA . ASP A 1 254 ? 2.402 -7.500 -37.084 1.00 42.75 254 ASP A CA 1
ATOM 1910 C C . ASP A 1 254 ? 3.146 -8.592 -36.277 1.00 42.75 254 ASP A C 1
ATOM 1912 O O . ASP A 1 254 ? 3.826 -8.296 -35.289 1.00 42.75 254 ASP A O 1
ATOM 1916 N N . PRO A 1 255 ? 2.964 -9.887 -36.616 1.00 36.72 255 PRO A N 1
ATOM 1917 C CA . PRO A 1 255 ? 3.300 -11.028 -35.763 1.00 36.72 255 PRO A CA 1
ATOM 1918 C C . PRO A 1 255 ? 4.788 -11.405 -35.848 1.00 36.72 255 PRO A C 1
ATOM 1920 O O . PRO A 1 255 ? 5.214 -12.377 -35.231 1.00 36.72 255 PRO A O 1
ATOM 1923 N N . ASP A 1 256 ? 5.584 -10.663 -36.625 1.00 42.62 256 ASP A N 1
ATOM 1924 C CA . ASP A 1 256 ? 6.765 -11.229 -37.274 1.00 42.62 256 ASP A CA 1
ATOM 1925 C C . ASP A 1 256 ? 8.134 -10.796 -36.729 1.00 42.62 256 ASP A C 1
ATOM 1927 O O . ASP A 1 256 ? 9.131 -11.218 -37.304 1.00 42.62 256 ASP A O 1
ATOM 1931 N N . THR A 1 257 ? 8.291 -10.001 -35.654 1.00 43.97 257 THR A N 1
ATOM 1932 C CA . THR A 1 257 ? 9.680 -9.604 -35.273 1.00 43.97 257 THR A CA 1
ATOM 1933 C C . THR A 1 257 ? 10.098 -9.453 -33.810 1.00 43.97 257 THR A C 1
ATOM 1935 O O . THR A 1 257 ? 11.259 -9.114 -33.608 1.00 43.97 257 THR A O 1
ATOM 1938 N N . LEU A 1 258 ? 9.293 -9.747 -32.781 1.00 47.56 258 LEU A N 1
ATOM 1939 C CA . LEU A 1 258 ? 9.815 -9.722 -31.392 1.00 47.56 258 LEU A CA 1
ATOM 1940 C C . LEU A 1 258 ? 9.255 -10.794 -30.446 1.00 47.56 258 LEU A C 1
ATOM 1942 O O . LEU A 1 258 ? 9.932 -11.109 -29.477 1.00 47.56 258 LEU A O 1
ATOM 1946 N N . ASP A 1 259 ? 8.100 -11.412 -30.710 1.00 48.03 259 ASP A N 1
ATOM 1947 C CA . ASP A 1 259 ? 7.503 -12.352 -29.742 1.00 48.03 259 ASP A CA 1
ATOM 1948 C C . ASP A 1 259 ? 8.122 -13.766 -29.796 1.00 48.03 259 ASP A C 1
ATOM 1950 O O . ASP A 1 259 ? 8.256 -14.434 -28.773 1.00 48.03 259 ASP A O 1
ATOM 1954 N N . ALA A 1 260 ? 8.617 -14.195 -30.965 1.00 44.75 260 ALA A N 1
ATOM 1955 C CA . ALA A 1 260 ? 9.322 -15.474 -31.108 1.00 44.75 260 ALA A CA 1
ATOM 1956 C C . ALA A 1 260 ? 10.743 -15.467 -30.499 1.00 44.75 260 ALA A C 1
ATOM 1958 O O . ALA A 1 260 ? 11.247 -16.525 -30.126 1.00 44.75 260 ALA A O 1
ATOM 1959 N N . ASP A 1 261 ? 11.358 -14.287 -30.328 1.00 62.22 261 ASP A N 1
ATOM 1960 C CA . ASP A 1 261 ? 12.737 -14.135 -29.837 1.00 62.22 261 ASP A CA 1
ATOM 1961 C C . ASP A 1 261 ? 12.877 -13.275 -28.568 1.00 62.22 261 ASP A C 1
ATOM 1963 O O . ASP A 1 261 ? 13.979 -13.180 -28.034 1.00 62.22 261 ASP A O 1
ATOM 1967 N N . ALA A 1 262 ? 11.809 -12.692 -28.005 1.00 66.81 262 ALA A N 1
ATOM 1968 C CA . ALA A 1 262 ? 11.896 -11.862 -26.792 1.00 66.81 262 ALA A CA 1
ATOM 1969 C C . ALA A 1 262 ? 12.497 -12.622 -25.600 1.00 66.81 262 ALA A C 1
ATOM 1971 O O . ALA A 1 262 ? 13.398 -12.119 -24.925 1.00 66.81 262 ALA A O 1
ATOM 1972 N N . GLY A 1 263 ? 12.046 -13.860 -25.368 1.00 69.88 263 GLY A N 1
ATOM 1973 C CA . GLY A 1 263 ? 12.600 -14.715 -24.317 1.00 69.88 263 GLY A CA 1
ATOM 1974 C C . GLY A 1 263 ? 14.091 -14.985 -24.529 1.00 69.88 263 GLY A C 1
ATOM 1975 O O . GLY A 1 263 ? 14.887 -14.849 -23.601 1.00 69.88 263 GLY A O 1
ATOM 1976 N N . ARG A 1 264 ? 14.487 -15.279 -25.773 1.00 78.56 264 ARG A N 1
ATOM 1977 C CA . ARG A 1 264 ? 15.881 -15.539 -26.150 1.00 78.56 264 ARG A CA 1
ATOM 1978 C C . ARG A 1 264 ? 16.752 -14.289 -26.031 1.00 78.56 264 ARG A C 1
ATOM 1980 O O . ARG A 1 264 ? 17.838 -14.365 -25.464 1.00 78.56 264 ARG A O 1
ATOM 1987 N N . MET A 1 265 ? 16.266 -13.143 -26.497 1.00 80.94 265 MET A N 1
ATOM 1988 C CA . MET A 1 265 ? 16.916 -11.839 -26.385 1.00 80.94 265 MET A CA 1
ATOM 1989 C C . MET A 1 265 ? 17.169 -11.494 -24.916 1.00 80.94 265 MET A C 1
ATOM 1991 O O . MET A 1 265 ? 18.290 -11.146 -24.549 1.00 80.94 265 MET A O 1
ATOM 1995 N N . VAL A 1 266 ? 16.174 -11.668 -24.044 1.00 81.75 266 VAL A N 1
ATOM 1996 C CA . VAL A 1 266 ? 16.344 -11.444 -22.604 1.00 81.75 266 VAL A CA 1
ATOM 1997 C C . VAL A 1 266 ? 17.368 -12.416 -22.012 1.00 81.75 266 VAL A C 1
ATOM 1999 O O . VAL A 1 266 ? 18.273 -11.977 -21.305 1.00 81.75 266 VAL A O 1
ATOM 2002 N N . THR A 1 267 ? 17.297 -13.714 -22.324 1.00 86.00 267 THR A N 1
ATOM 2003 C CA . THR A 1 267 ? 18.264 -14.708 -21.825 1.00 86.00 267 THR A CA 1
ATOM 2004 C C . THR A 1 267 ? 19.699 -14.403 -22.267 1.00 86.00 267 THR A C 1
ATOM 2006 O O . THR A 1 267 ? 20.605 -14.368 -21.433 1.00 86.00 267 THR A O 1
ATOM 2009 N N . LEU A 1 268 ? 19.920 -14.148 -23.559 1.00 87.38 268 LEU A N 1
ATOM 2010 C CA . LEU A 1 268 ? 21.242 -13.838 -24.110 1.00 87.38 268 LEU A CA 1
ATOM 2011 C C . LEU A 1 268 ? 21.768 -12.488 -23.607 1.00 87.38 268 LEU A C 1
ATOM 2013 O O . LEU A 1 268 ? 22.937 -12.385 -23.241 1.00 87.38 268 LEU A O 1
ATOM 2017 N N . GLY A 1 269 ? 20.905 -11.476 -23.513 1.00 89.50 269 GLY A N 1
ATOM 2018 C CA . GLY A 1 269 ? 21.270 -10.166 -22.975 1.00 89.50 269 GLY A CA 1
ATOM 2019 C C . GLY A 1 269 ? 21.664 -10.246 -21.499 1.00 89.50 269 GLY A C 1
ATOM 2020 O O . GLY A 1 269 ? 22.682 -9.686 -21.100 1.00 89.50 269 GLY A O 1
ATOM 2021 N N . ARG A 1 270 ? 20.931 -11.019 -20.682 1.00 89.62 270 ARG A N 1
ATOM 2022 C CA . ARG A 1 270 ? 21.304 -11.274 -19.279 1.00 89.62 270 ARG A CA 1
ATOM 2023 C C . ARG A 1 270 ? 22.658 -11.958 -19.171 1.00 89.62 270 ARG A C 1
ATOM 2025 O O . ARG A 1 270 ? 23.476 -11.551 -18.349 1.00 89.62 270 ARG A O 1
ATOM 2032 N N . ARG A 1 271 ? 22.914 -12.961 -20.013 1.00 91.25 271 ARG A N 1
ATOM 2033 C CA . ARG A 1 271 ? 24.222 -13.618 -20.079 1.00 91.25 271 ARG A CA 1
ATOM 2034 C C . ARG A 1 271 ? 25.326 -12.612 -20.404 1.00 91.25 271 ARG A C 1
ATOM 2036 O O . ARG A 1 271 ? 26.335 -12.592 -19.709 1.00 91.25 271 ARG A O 1
ATOM 2043 N N . ALA A 1 272 ? 25.118 -11.750 -21.395 1.00 92.12 272 ALA A N 1
ATOM 2044 C CA . ALA A 1 272 ? 26.101 -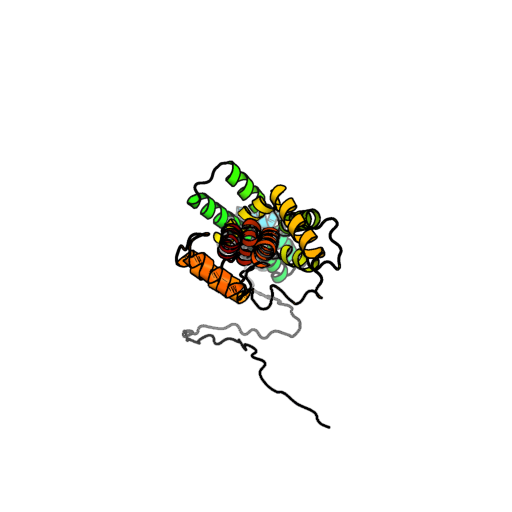10.744 -21.779 1.00 92.12 272 ALA A CA 1
ATOM 2045 C C . ALA A 1 272 ? 26.402 -9.747 -20.648 1.00 92.12 272 ALA A C 1
ATOM 2047 O O . ALA A 1 272 ? 27.567 -9.441 -20.391 1.00 92.12 272 ALA A O 1
ATOM 2048 N N . VAL A 1 273 ? 25.373 -9.301 -19.921 1.00 92.69 273 VAL A N 1
ATOM 2049 C CA . VAL A 1 273 ? 25.528 -8.445 -18.735 1.00 92.69 273 VAL A CA 1
ATOM 2050 C C . VAL A 1 273 ? 26.278 -9.178 -17.616 1.00 92.69 273 VAL A C 1
ATOM 2052 O O . VAL A 1 273 ? 27.211 -8.619 -17.037 1.00 92.69 273 VAL A O 1
ATOM 2055 N N . ALA A 1 274 ? 25.928 -10.437 -17.334 1.00 93.00 274 ALA A N 1
ATOM 2056 C CA . ALA A 1 274 ? 26.573 -11.248 -16.299 1.00 93.00 274 ALA A CA 1
ATOM 2057 C C . ALA A 1 274 ? 28.054 -11.530 -16.608 1.00 93.00 274 ALA A C 1
ATOM 2059 O O . ALA A 1 274 ? 28.903 -11.452 -15.718 1.00 93.00 274 ALA A O 1
ATOM 2060 N N . GLU A 1 275 ? 28.375 -11.799 -17.875 1.00 95.12 275 GLU A N 1
ATOM 2061 C CA . GLU A 1 275 ? 29.740 -12.008 -18.373 1.00 95.12 275 GLU A CA 1
ATOM 2062 C C . GLU A 1 275 ? 30.498 -10.685 -18.612 1.00 95.12 275 GLU A C 1
ATOM 2064 O O . GLU A 1 275 ? 31.684 -10.707 -18.940 1.00 95.12 275 GLU A O 1
ATOM 2069 N N . ARG A 1 276 ? 29.849 -9.527 -18.402 1.00 95.12 276 ARG A N 1
ATOM 2070 C CA . ARG A 1 276 ? 30.396 -8.177 -18.634 1.00 95.12 276 ARG A CA 1
ATOM 2071 C C . ARG A 1 276 ? 30.931 -7.972 -20.057 1.00 95.12 276 ARG A C 1
ATOM 2073 O O . ARG A 1 276 ? 31.938 -7.292 -20.260 1.00 95.12 276 ARG A O 1
ATOM 2080 N N . ILE A 1 277 ? 30.252 -8.542 -21.047 1.00 94.38 277 ILE A N 1
ATOM 2081 C CA . ILE A 1 277 ? 30.579 -8.345 -22.460 1.00 94.38 277 ILE A CA 1
ATOM 2082 C C . ILE A 1 277 ? 30.238 -6.899 -22.829 1.00 94.38 277 ILE A C 1
ATOM 2084 O O . ILE A 1 277 ? 29.082 -6.494 -22.754 1.00 94.38 277 ILE A O 1
ATOM 2088 N N . ALA A 1 278 ? 31.223 -6.101 -23.237 1.00 93.44 278 ALA A N 1
ATOM 2089 C CA . ALA A 1 278 ? 30.966 -4.729 -23.668 1.00 93.44 278 ALA A CA 1
ATOM 2090 C C . ALA A 1 278 ? 30.322 -4.697 -25.072 1.00 93.44 278 ALA A C 1
ATOM 2092 O O . ALA A 1 278 ? 30.743 -5.467 -25.948 1.00 93.44 278 ALA A O 1
ATOM 2093 N N . PRO A 1 279 ? 29.346 -3.801 -25.320 1.00 91.25 279 PRO A N 1
ATOM 2094 C CA . PRO A 1 279 ? 28.878 -3.502 -26.670 1.00 91.25 279 PRO A CA 1
ATOM 2095 C C . PRO A 1 279 ? 30.033 -3.156 -27.622 1.00 91.25 279 PRO A C 1
ATOM 2097 O O . PRO A 1 279 ? 31.012 -2.534 -27.212 1.00 91.25 279 PRO A O 1
ATOM 2100 N N . GLY A 1 280 ? 29.934 -3.576 -28.886 1.00 86.56 280 GLY A N 1
ATOM 2101 C CA . GLY A 1 280 ? 30.963 -3.328 -29.908 1.00 86.56 280 GLY A CA 1
ATOM 2102 C C . GLY A 1 280 ? 32.182 -4.259 -29.853 1.00 86.56 280 GLY A C 1
ATOM 2103 O O . GLY A 1 280 ? 33.115 -4.099 -30.635 1.00 86.56 280 GLY A O 1
ATOM 2104 N N . THR A 1 281 ? 32.200 -5.245 -28.952 1.00 91.31 281 THR A N 1
ATOM 2105 C CA . THR A 1 281 ? 33.221 -6.305 -28.962 1.00 91.31 281 THR A CA 1
ATOM 2106 C C . THR A 1 281 ? 32.865 -7.416 -29.959 1.00 91.31 281 THR A C 1
ATOM 2108 O O . THR A 1 281 ? 31.682 -7.643 -30.215 1.00 91.31 281 THR A O 1
ATOM 2111 N N . PRO A 1 282 ? 33.842 -8.198 -30.463 1.00 88.56 282 PRO A N 1
ATOM 2112 C CA . PRO A 1 282 ? 33.551 -9.357 -31.315 1.00 88.56 282 PRO A CA 1
ATOM 2113 C C . PRO A 1 282 ? 32.609 -10.382 -30.663 1.00 88.56 282 PRO A C 1
ATOM 2115 O O . PRO A 1 282 ? 31.824 -11.030 -31.346 1.00 88.56 282 PRO A O 1
ATOM 2118 N N . ALA A 1 283 ? 32.662 -10.509 -29.332 1.00 89.00 283 ALA A N 1
ATOM 2119 C CA . ALA A 1 283 ? 31.751 -11.361 -28.573 1.00 89.00 283 ALA A CA 1
ATOM 2120 C C . ALA A 1 283 ? 30.307 -10.827 -28.581 1.00 89.00 283 ALA A C 1
ATOM 2122 O O . ALA A 1 283 ? 29.373 -11.612 -28.724 1.00 89.00 283 ALA A O 1
ATOM 2123 N N . ALA A 1 284 ? 30.116 -9.505 -28.477 1.00 88.81 284 ALA A N 1
ATOM 2124 C CA . ALA A 1 284 ? 28.800 -8.887 -28.649 1.00 88.81 284 ALA A CA 1
ATOM 2125 C C . ALA A 1 284 ? 28.280 -9.074 -30.083 1.00 88.81 284 ALA A C 1
ATOM 2127 O O . ALA A 1 284 ? 27.107 -9.384 -30.272 1.00 88.81 284 ALA A O 1
ATOM 2128 N N . GLU A 1 285 ? 29.160 -8.965 -31.080 1.00 87.19 285 GLU A N 1
ATOM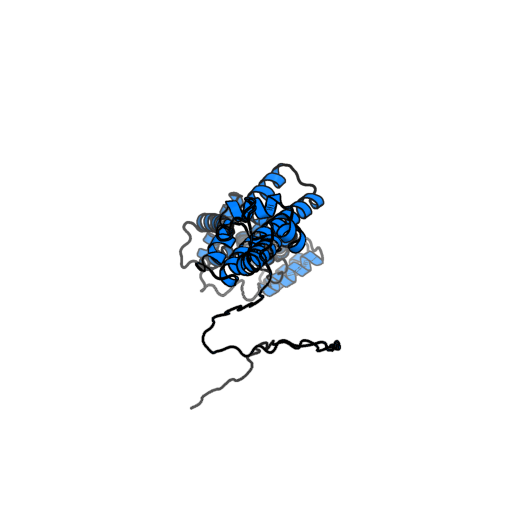 2129 C CA . GLU A 1 285 ? 28.791 -9.137 -32.487 1.00 87.19 285 GLU A CA 1
ATOM 2130 C C . GLU A 1 285 ? 28.339 -10.566 -32.807 1.00 87.19 285 GLU A C 1
ATOM 2132 O O . GLU A 1 285 ? 27.376 -10.760 -33.544 1.00 87.19 285 GLU A O 1
ATOM 2137 N N . ALA A 1 286 ? 28.974 -11.570 -32.195 1.00 86.62 286 ALA A N 1
ATOM 2138 C CA . ALA A 1 286 ? 28.551 -12.962 -32.313 1.00 86.62 286 ALA A CA 1
ATOM 2139 C C . ALA A 1 286 ? 27.135 -13.186 -31.754 1.00 86.62 286 ALA A C 1
ATOM 2141 O O . ALA A 1 286 ? 26.347 -13.904 -32.363 1.00 86.62 286 ALA A O 1
ATOM 2142 N N . LEU A 1 287 ? 26.790 -12.539 -30.635 1.00 86.62 287 LEU A N 1
ATOM 2143 C CA . LEU A 1 287 ? 25.443 -12.603 -30.056 1.00 86.62 287 LEU A CA 1
ATOM 2144 C C . LEU A 1 287 ? 24.407 -11.886 -30.935 1.00 86.62 287 LEU A C 1
ATOM 2146 O O . LEU A 1 287 ? 23.300 -12.389 -31.107 1.00 86.62 287 LEU A O 1
ATOM 2150 N N . VAL A 1 288 ? 24.759 -10.738 -31.525 1.00 85.25 288 VAL A N 1
ATOM 2151 C CA . VAL A 1 288 ? 23.899 -10.025 -32.488 1.00 85.25 288 VAL A CA 1
ATOM 2152 C C . VAL A 1 288 ? 23.653 -10.867 -33.739 1.00 85.25 288 VAL A C 1
ATOM 2154 O O . VAL A 1 288 ? 22.507 -10.984 -34.170 1.00 85.25 288 VAL A O 1
ATOM 2157 N N . ALA A 1 289 ? 24.693 -11.500 -34.285 1.00 82.25 289 ALA A N 1
ATOM 2158 C CA . ALA A 1 289 ? 24.564 -12.417 -35.415 1.00 82.25 289 ALA A CA 1
ATOM 2159 C C . ALA A 1 289 ? 23.704 -13.645 -35.062 1.00 82.25 289 ALA A C 1
ATOM 2161 O O . ALA A 1 289 ? 22.862 -14.054 -35.857 1.00 82.25 289 ALA A O 1
ATOM 2162 N N . GLU A 1 290 ? 23.858 -14.190 -33.849 1.00 82.31 290 GLU A N 1
ATOM 2163 C CA . GLU A 1 290 ? 23.031 -15.293 -33.347 1.00 82.31 290 GLU A CA 1
ATOM 2164 C C . GLU A 1 290 ? 21.542 -14.913 -33.254 1.00 82.31 290 GLU A C 1
ATOM 2166 O O . GLU A 1 290 ? 20.681 -15.744 -33.548 1.00 82.31 290 GLU A O 1
ATOM 2171 N N . LEU A 1 291 ? 21.235 -13.670 -32.863 1.00 79.44 291 LEU A N 1
ATOM 2172 C CA . LEU A 1 291 ? 19.863 -13.168 -32.755 1.00 79.44 291 LEU A CA 1
ATOM 2173 C C . LEU A 1 291 ? 19.240 -12.842 -34.125 1.00 79.44 291 LEU A C 1
ATOM 2175 O O . LEU A 1 291 ? 18.060 -13.104 -34.329 1.00 79.44 291 LEU A O 1
ATOM 2179 N N . LEU A 1 292 ? 19.999 -12.248 -35.053 1.00 76.75 292 LEU A N 1
ATOM 2180 C CA . LEU A 1 292 ? 19.464 -11.726 -36.322 1.00 76.75 292 LEU A CA 1
ATOM 2181 C C . LEU A 1 292 ? 19.519 -12.719 -37.499 1.00 76.75 292 LEU A C 1
ATOM 2183 O O . LEU A 1 292 ? 18.777 -12.534 -38.469 1.00 76.75 292 LEU A O 1
ATOM 2187 N N . GLY A 1 293 ? 20.357 -13.758 -37.424 1.00 72.75 293 GLY A N 1
ATOM 2188 C CA . GLY A 1 293 ? 20.604 -14.702 -38.521 1.00 72.75 293 GLY A CA 1
ATOM 2189 C C . GLY A 1 293 ? 21.452 -14.119 -39.669 1.00 72.75 293 GLY A C 1
ATOM 2190 O O . GLY A 1 293 ? 21.761 -12.929 -39.701 1.00 72.75 293 GLY A O 1
ATOM 2191 N N . ASP A 1 294 ? 21.851 -14.958 -40.632 1.00 58.31 294 ASP A N 1
ATOM 2192 C CA . ASP A 1 294 ? 22.784 -14.576 -41.709 1.00 58.31 294 ASP A CA 1
ATOM 2193 C C . ASP A 1 294 ? 22.138 -13.662 -42.788 1.00 58.31 294 ASP A C 1
ATOM 2195 O O . ASP A 1 294 ? 21.305 -14.116 -43.576 1.00 58.31 294 ASP A O 1
ATOM 2199 N N . GLY A 1 295 ? 22.547 -12.380 -42.892 1.00 53.97 295 GLY A N 1
ATOM 2200 C CA . GLY A 1 295 ? 22.127 -11.465 -43.981 1.00 53.97 295 GLY A CA 1
ATOM 2201 C C . GLY A 1 295 ? 22.732 -10.040 -43.965 1.00 53.97 295 GLY A C 1
ATOM 2202 O O . GLY A 1 295 ? 22.161 -9.119 -43.389 1.00 53.97 295 GLY A O 1
ATOM 2203 N N . ALA A 1 296 ? 23.851 -9.819 -44.673 1.00 54.38 296 ALA A N 1
ATOM 2204 C CA . ALA A 1 296 ? 24.829 -8.747 -44.395 1.00 54.38 296 ALA A CA 1
ATOM 2205 C C . ALA A 1 296 ? 24.632 -7.284 -44.922 1.00 54.38 296 ALA A C 1
ATOM 2207 O O . ALA A 1 296 ? 25.418 -6.438 -44.505 1.00 54.38 296 ALA A O 1
ATOM 2208 N N . PRO A 1 297 ? 23.671 -6.880 -45.789 1.00 44.56 297 PRO A N 1
ATOM 2209 C CA . PRO A 1 297 ? 23.476 -5.434 -46.091 1.00 44.56 297 PRO A CA 1
ATOM 2210 C C . PRO A 1 297 ? 22.175 -4.818 -45.547 1.00 44.56 297 PRO A C 1
ATOM 2212 O O . PRO A 1 297 ? 22.120 -3.618 -45.277 1.00 44.56 297 PRO A O 1
ATOM 2215 N N . ALA A 1 298 ? 21.128 -5.629 -45.351 1.00 52.16 298 ALA A N 1
ATOM 2216 C CA . ALA A 1 298 ? 19.900 -5.218 -44.656 1.00 52.16 298 ALA A CA 1
ATOM 2217 C C . ALA A 1 298 ? 20.123 -5.055 -43.138 1.00 52.16 298 ALA A C 1
ATOM 2219 O O . ALA A 1 298 ? 19.298 -4.465 -42.441 1.00 52.16 298 ALA A O 1
ATOM 2220 N N . ASP A 1 299 ? 21.268 -5.538 -42.658 1.00 66.31 299 ASP A N 1
ATOM 2221 C CA . ASP A 1 299 ? 21.635 -5.682 -41.259 1.00 66.31 299 ASP A CA 1
ATOM 2222 C C . ASP A 1 299 ? 21.721 -4.338 -40.523 1.00 66.31 299 ASP A C 1
ATOM 2224 O O . ASP A 1 299 ? 21.057 -4.150 -39.513 1.00 66.31 299 ASP A O 1
ATOM 2228 N N . ARG A 1 300 ? 22.423 -3.325 -41.057 1.00 74.75 300 ARG A N 1
ATOM 2229 C CA . ARG A 1 300 ? 22.617 -2.055 -40.324 1.00 74.75 300 ARG A CA 1
ATOM 2230 C C . ARG A 1 300 ? 21.323 -1.252 -40.148 1.00 74.75 300 ARG A C 1
ATOM 2232 O O . ARG A 1 300 ? 21.057 -0.738 -39.064 1.00 74.75 300 ARG A O 1
ATOM 2239 N N . ARG A 1 301 ? 20.494 -1.148 -41.194 1.00 75.94 301 ARG A N 1
ATOM 2240 C CA . ARG A 1 301 ? 19.199 -0.441 -41.111 1.00 75.94 301 ARG A CA 1
ATOM 2241 C C . ARG A 1 301 ? 18.210 -1.202 -40.224 1.00 75.94 301 ARG A C 1
ATOM 2243 O O . ARG A 1 301 ? 17.487 -0.569 -39.461 1.00 75.94 301 ARG A O 1
ATOM 2250 N N . ARG A 1 302 ? 18.195 -2.538 -40.300 1.00 76.00 302 ARG A N 1
ATOM 2251 C CA . ARG A 1 302 ? 17.356 -3.403 -39.458 1.00 76.00 302 ARG A CA 1
ATOM 2252 C C . ARG A 1 302 ? 17.791 -3.363 -37.990 1.00 76.00 302 ARG A C 1
ATOM 2254 O O . ARG A 1 302 ? 16.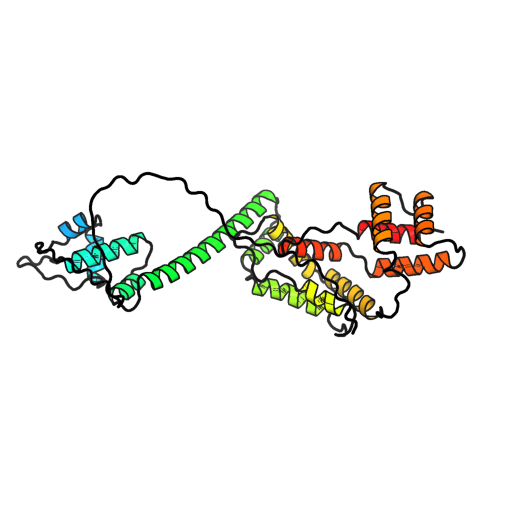930 -3.239 -37.128 1.00 76.00 302 ARG A O 1
ATOM 2261 N N . ARG A 1 303 ? 19.100 -3.365 -37.709 1.00 81.00 303 ARG A N 1
ATOM 2262 C CA . ARG A 1 303 ? 19.686 -3.168 -36.371 1.00 81.00 303 ARG A CA 1
ATOM 2263 C C . ARG A 1 303 ? 19.311 -1.818 -35.783 1.00 81.00 303 ARG A C 1
ATOM 2265 O O . ARG A 1 303 ? 18.828 -1.777 -34.659 1.00 81.00 303 ARG A O 1
ATOM 2272 N N . ALA A 1 304 ? 19.473 -0.736 -36.547 1.00 83.50 304 ALA A N 1
ATOM 2273 C CA . ALA A 1 304 ? 19.090 0.603 -36.103 1.00 83.50 304 ALA A CA 1
ATOM 2274 C C . ALA A 1 304 ? 17.586 0.684 -35.792 1.00 83.50 304 ALA A C 1
ATOM 2276 O O . ALA A 1 304 ? 17.211 1.128 -34.713 1.00 83.50 304 ALA A O 1
ATOM 2277 N N . ALA A 1 305 ? 16.733 0.162 -36.680 1.00 80.75 305 ALA A N 1
ATOM 2278 C CA . ALA A 1 305 ? 15.288 0.125 -36.458 1.00 80.75 305 ALA A CA 1
ATOM 2279 C C . ALA A 1 305 ? 14.897 -0.718 -35.229 1.00 80.75 305 ALA A C 1
ATOM 2281 O O . ALA A 1 305 ? 14.030 -0.312 -34.457 1.00 80.75 305 ALA A O 1
ATOM 2282 N N . LEU A 1 306 ? 15.550 -1.867 -35.015 1.00 80.81 306 LEU A N 1
ATOM 2283 C CA . LEU A 1 306 ? 15.334 -2.698 -33.831 1.00 80.81 306 LEU A CA 1
ATOM 2284 C C . LEU A 1 306 ? 15.809 -1.987 -32.559 1.00 80.81 306 LEU A C 1
ATOM 2286 O O . LEU A 1 306 ? 15.077 -1.961 -31.576 1.00 80.81 306 LEU A O 1
ATOM 2290 N N . ALA A 1 307 ? 16.987 -1.362 -32.579 1.00 85.88 307 ALA A N 1
ATOM 2291 C CA . ALA A 1 307 ? 17.511 -0.599 -31.451 1.00 85.88 307 ALA A CA 1
ATOM 2292 C C . ALA A 1 307 ? 16.594 0.574 -31.082 1.00 85.88 307 ALA A C 1
ATOM 2294 O O . ALA A 1 307 ? 16.346 0.801 -29.901 1.00 85.88 307 ALA A O 1
ATOM 2295 N N . ASP A 1 308 ? 16.056 1.290 -32.070 1.00 84.94 308 ASP A N 1
ATOM 2296 C CA . ASP A 1 308 ? 15.128 2.397 -31.837 1.00 84.94 308 ASP A CA 1
ATOM 2297 C C . ASP A 1 308 ? 13.776 1.903 -31.309 1.00 84.94 308 ASP A C 1
ATOM 2299 O O . ASP A 1 308 ? 13.212 2.509 -30.394 1.00 84.94 308 ASP A O 1
ATOM 2303 N N . ARG A 1 309 ? 13.289 0.751 -31.790 1.00 80.19 309 ARG A N 1
ATOM 2304 C CA . ARG A 1 309 ? 12.095 0.097 -31.235 1.00 80.19 309 ARG A CA 1
ATOM 2305 C C . ARG A 1 309 ? 12.317 -0.335 -29.784 1.00 80.19 309 ARG A C 1
ATOM 2307 O O . ARG A 1 309 ? 11.496 -0.007 -28.933 1.00 80.19 309 ARG A O 1
ATOM 2314 N N . LEU A 1 310 ? 13.431 -1.001 -29.473 1.00 83.25 310 LEU A N 1
ATOM 2315 C CA . LEU A 1 310 ? 13.779 -1.388 -28.100 1.00 83.25 310 LEU A CA 1
ATOM 2316 C C . LEU A 1 310 ? 13.913 -0.157 -27.195 1.00 83.25 310 LEU A C 1
ATOM 2318 O O . LEU A 1 310 ? 13.323 -0.124 -26.118 1.00 83.25 310 LEU A O 1
ATOM 2322 N N . ALA A 1 311 ? 14.606 0.889 -27.648 1.00 86.31 311 ALA A N 1
ATOM 2323 C CA . ALA A 1 311 ? 14.764 2.138 -26.904 1.00 86.31 311 ALA A CA 1
ATOM 2324 C C . ALA A 1 311 ? 13.428 2.857 -26.660 1.00 86.31 311 ALA A C 1
ATOM 2326 O O . ALA A 1 311 ? 13.256 3.515 -25.636 1.00 86.31 311 ALA A O 1
ATOM 2327 N N . THR A 1 312 ? 12.459 2.712 -27.564 1.00 83.38 312 THR A N 1
ATOM 2328 C CA . THR A 1 312 ? 11.115 3.283 -27.397 1.00 83.38 312 THR A CA 1
ATOM 2329 C C . THR A 1 312 ? 10.375 2.649 -26.221 1.00 83.38 312 THR A C 1
ATOM 2331 O O . THR A 1 312 ? 9.711 3.372 -25.489 1.00 83.38 312 THR A O 1
ATOM 2334 N N . PHE A 1 313 ? 10.539 1.342 -25.988 1.00 80.81 313 PHE A N 1
ATOM 2335 C CA . PHE A 1 313 ? 9.820 0.594 -24.946 1.00 80.81 313 PHE A CA 1
ATOM 2336 C C . PHE A 1 313 ? 10.665 0.242 -23.709 1.00 80.81 313 PHE A C 1
ATOM 2338 O O . PHE A 1 313 ? 10.227 -0.540 -22.869 1.00 80.81 313 PHE A O 1
ATOM 2345 N N . THR A 1 314 ? 11.857 0.827 -23.572 1.00 84.06 314 THR A N 1
ATOM 2346 C CA . THR A 1 314 ? 12.757 0.578 -22.437 1.00 84.06 314 THR A CA 1
ATOM 2347 C C . THR A 1 314 ? 12.884 1.835 -21.585 1.00 84.06 314 THR A C 1
ATOM 2349 O O . THR A 1 314 ? 13.220 2.907 -22.092 1.00 84.06 314 THR A O 1
ATOM 2352 N N . ASP A 1 315 ? 12.605 1.710 -20.289 1.00 88.31 315 ASP A N 1
ATOM 2353 C CA . ASP A 1 315 ? 12.915 2.722 -19.278 1.00 88.31 315 ASP A CA 1
ATOM 2354 C C . ASP A 1 315 ? 13.030 2.048 -17.897 1.00 88.31 315 ASP A C 1
ATOM 2356 O O . ASP A 1 315 ? 12.114 1.352 -17.448 1.00 88.31 315 ASP A O 1
ATOM 2360 N N . ALA A 1 316 ? 14.160 2.256 -17.215 1.00 90.69 316 ALA A N 1
ATOM 2361 C CA . ALA A 1 316 ? 14.434 1.668 -15.902 1.00 90.69 316 ALA A CA 1
ATOM 2362 C C . ALA A 1 316 ? 13.431 2.108 -14.824 1.00 90.69 316 ALA A C 1
ATOM 2364 O O . ALA A 1 316 ? 13.110 1.335 -13.923 1.00 90.69 316 ALA A O 1
ATOM 2365 N N . ARG A 1 317 ? 12.890 3.329 -14.920 1.00 92.50 317 ARG A N 1
ATOM 2366 C CA . ARG A 1 317 ? 11.873 3.842 -13.994 1.00 92.50 317 ARG A CA 1
ATOM 2367 C C . ARG A 1 317 ? 10.543 3.129 -14.180 1.00 92.50 317 ARG A C 1
ATOM 2369 O O . ARG A 1 317 ? 9.853 2.877 -13.199 1.00 92.50 317 ARG A O 1
ATOM 2376 N N . VAL A 1 318 ? 10.185 2.775 -15.416 1.00 89.75 318 VAL A N 1
ATOM 2377 C CA . VAL A 1 318 ? 8.957 2.012 -15.692 1.00 89.75 318 VAL A CA 1
ATOM 2378 C C . VAL A 1 318 ? 9.085 0.585 -15.161 1.00 89.75 318 VAL A C 1
ATOM 2380 O O . VAL A 1 318 ? 8.165 0.096 -14.512 1.00 89.75 318 VAL A O 1
ATOM 2383 N N . GLU A 1 319 ? 10.235 -0.068 -15.338 1.00 88.69 319 GLU A N 1
ATOM 2384 C CA . GLU A 1 319 ? 10.490 -1.370 -14.703 1.00 88.69 319 GLU A CA 1
ATOM 2385 C C . GLU A 1 319 ? 10.444 -1.265 -13.172 1.00 88.69 319 GLU A C 1
ATOM 2387 O O . GLU A 1 319 ? 9.812 -2.088 -12.503 1.00 88.69 319 GLU A O 1
ATOM 2392 N N . ARG A 1 320 ? 11.046 -0.207 -12.614 1.00 92.81 320 ARG A N 1
ATOM 2393 C CA . ARG A 1 320 ? 11.024 0.052 -11.176 1.00 92.81 320 ARG A CA 1
ATOM 2394 C C . ARG A 1 320 ? 9.605 0.247 -10.651 1.00 92.81 320 ARG A C 1
ATOM 2396 O O . ARG A 1 320 ? 9.264 -0.342 -9.634 1.00 92.81 320 ARG A O 1
ATOM 2403 N N . TYR A 1 321 ? 8.756 0.985 -11.363 1.00 90.81 321 TYR A N 1
ATOM 2404 C CA . TYR A 1 321 ? 7.340 1.151 -11.031 1.00 90.81 321 TYR A CA 1
ATOM 2405 C C . TYR A 1 321 ? 6.626 -0.200 -10.846 1.00 90.81 321 TYR A C 1
ATOM 2407 O O . TYR A 1 321 ? 5.959 -0.416 -9.833 1.00 90.81 321 TYR A O 1
ATOM 2415 N N . TRP A 1 322 ? 6.830 -1.149 -11.766 1.00 89.06 322 TRP A N 1
ATOM 2416 C CA . TRP A 1 322 ? 6.252 -2.494 -11.661 1.00 89.06 322 TRP A CA 1
ATOM 2417 C C . TRP A 1 322 ? 6.820 -3.304 -10.496 1.00 89.06 322 TRP A C 1
ATOM 2419 O O . TRP A 1 322 ? 6.077 -4.032 -9.839 1.00 89.06 322 TRP A O 1
ATOM 2429 N N . GLN A 1 323 ? 8.113 -3.167 -10.192 1.00 90.38 323 GLN A N 1
ATOM 2430 C CA . GLN A 1 323 ? 8.707 -3.798 -9.009 1.00 90.38 323 GLN A CA 1
ATOM 2431 C C . GLN A 1 323 ? 8.097 -3.250 -7.714 1.00 90.38 323 GLN A C 1
ATOM 2433 O O . GLN A 1 323 ? 7.802 -4.022 -6.803 1.00 90.38 323 GLN A O 1
ATOM 2438 N N . LEU A 1 324 ? 7.877 -1.933 -7.637 1.00 90.81 324 LEU A N 1
ATOM 2439 C CA . LEU A 1 324 ? 7.249 -1.283 -6.485 1.00 90.81 324 LEU A CA 1
ATOM 2440 C C . LEU A 1 324 ? 5.805 -1.763 -6.310 1.00 90.81 324 LEU A C 1
ATOM 2442 O O . LEU A 1 324 ? 5.424 -2.134 -5.201 1.00 90.81 324 LEU A O 1
ATOM 2446 N N . LEU A 1 325 ? 5.028 -1.849 -7.397 1.00 88.31 325 LEU A N 1
ATOM 2447 C CA . LEU A 1 325 ? 3.698 -2.465 -7.362 1.00 88.31 325 LEU A CA 1
ATOM 2448 C C . LEU A 1 325 ? 3.754 -3.931 -6.925 1.00 88.31 325 LEU A C 1
ATOM 2450 O O . LEU A 1 325 ? 2.912 -4.353 -6.137 1.00 88.31 325 LEU A O 1
ATOM 2454 N N . GLY A 1 326 ? 4.754 -4.692 -7.371 1.00 89.81 326 GLY A N 1
ATOM 2455 C CA . GLY A 1 326 ? 4.944 -6.073 -6.941 1.00 89.81 326 GLY A CA 1
ATOM 2456 C C . GLY A 1 326 ? 5.178 -6.193 -5.435 1.00 89.81 326 GLY A C 1
ATOM 2457 O O . GLY A 1 326 ? 4.540 -7.013 -4.785 1.00 89.81 326 GLY A O 1
ATOM 2458 N N . VAL A 1 327 ? 6.009 -5.322 -4.853 1.00 89.88 327 VAL A N 1
ATOM 2459 C CA . VAL A 1 327 ? 6.225 -5.269 -3.394 1.00 89.88 327 VAL A CA 1
ATOM 2460 C C . VAL A 1 327 ? 4.946 -4.882 -2.648 1.00 89.88 327 VAL A C 1
ATOM 2462 O O . VAL A 1 327 ? 4.655 -5.442 -1.594 1.00 89.88 327 VAL A O 1
ATOM 2465 N N . LEU A 1 328 ? 4.174 -3.928 -3.173 1.00 86.75 328 LEU A N 1
ATOM 2466 C CA . LEU A 1 328 ? 2.940 -3.465 -2.532 1.00 86.75 328 LEU A CA 1
ATOM 2467 C C . LEU A 1 328 ? 1.805 -4.496 -2.600 1.00 86.75 328 LEU A C 1
ATOM 2469 O O . LEU A 1 328 ? 0.990 -4.541 -1.683 1.00 86.75 328 LEU A O 1
ATOM 2473 N N . ASN A 1 329 ? 1.759 -5.318 -3.649 1.00 86.25 329 ASN A N 1
ATOM 2474 C CA . ASN A 1 329 ? 0.739 -6.352 -3.845 1.00 86.25 329 ASN A CA 1
ATOM 2475 C C . ASN A 1 329 ? 1.201 -7.766 -3.450 1.00 86.25 329 ASN A C 1
ATOM 2477 O O . ASN A 1 329 ? 0.493 -8.735 -3.728 1.00 86.25 329 ASN A O 1
ATOM 2481 N N . ASP A 1 330 ? 2.386 -7.899 -2.847 1.00 87.25 330 ASP A N 1
ATOM 2482 C CA . ASP A 1 330 ? 3.015 -9.184 -2.517 1.00 87.25 330 ASP A CA 1
ATOM 2483 C C . ASP A 1 330 ? 3.114 -10.144 -3.726 1.00 87.25 330 ASP A C 1
ATOM 2485 O O . ASP A 1 330 ? 2.973 -11.366 -3.610 1.00 87.25 330 ASP A O 1
ATOM 2489 N N . TRP A 1 331 ? 3.357 -9.596 -4.920 1.00 87.44 331 TRP A N 1
ATOM 2490 C CA . TRP A 1 331 ? 3.618 -10.389 -6.118 1.00 87.44 331 TRP A CA 1
ATOM 2491 C C . TRP A 1 331 ? 5.031 -10.984 -6.081 1.00 87.44 331 TRP A C 1
ATOM 2493 O O . TRP A 1 331 ? 5.950 -10.375 -5.524 1.00 87.44 331 TRP A O 1
ATOM 2503 N N . PRO A 1 332 ? 5.249 -12.155 -6.709 1.00 82.31 332 PRO A N 1
ATOM 2504 C CA . PRO A 1 332 ? 6.589 -12.698 -6.866 1.00 82.31 332 PRO A CA 1
ATOM 2505 C C . PRO A 1 332 ? 7.510 -11.679 -7.554 1.00 82.31 332 PRO A C 1
ATOM 2507 O O . PRO A 1 332 ? 7.106 -11.085 -8.558 1.00 82.31 332 PRO A O 1
ATOM 2510 N N . PRO A 1 333 ? 8.743 -11.475 -7.056 1.00 82.44 333 PRO A N 1
ATOM 2511 C CA . PRO A 1 333 ? 9.686 -10.592 -7.721 1.00 82.44 333 PRO A CA 1
ATOM 2512 C C . PRO A 1 333 ? 9.988 -11.142 -9.115 1.00 82.44 333 PRO A C 1
ATOM 2514 O O . PRO A 1 333 ? 10.275 -12.331 -9.273 1.00 82.44 333 PRO A O 1
ATOM 2517 N N . PHE A 1 334 ? 9.934 -10.276 -10.121 1.00 79.31 334 PHE A N 1
ATOM 2518 C CA . PHE A 1 334 ? 10.372 -10.619 -11.467 1.00 79.31 334 PHE A CA 1
ATOM 2519 C C . PHE A 1 334 ? 11.814 -10.159 -11.682 1.00 79.31 334 PHE A C 1
ATOM 2521 O O . PHE A 1 334 ? 12.269 -9.162 -11.117 1.00 79.31 334 PHE A O 1
ATOM 2528 N N . GLU A 1 335 ? 12.553 -10.924 -12.479 1.00 79.75 335 GLU A N 1
ATOM 2529 C CA . GLU A 1 335 ? 13.957 -10.646 -12.753 1.00 79.75 335 GLU A CA 1
ATOM 2530 C C . GLU A 1 335 ? 14.091 -9.437 -13.698 1.00 79.75 335 GLU A C 1
ATOM 2532 O O . GLU A 1 335 ? 13.437 -9.433 -14.749 1.00 79.75 335 GLU A O 1
ATOM 2537 N N . PRO A 1 336 ? 14.942 -8.442 -13.374 1.00 83.94 336 PRO A N 1
ATOM 2538 C CA . PRO A 1 336 ? 15.155 -7.277 -14.224 1.00 83.94 336 PRO A CA 1
ATOM 2539 C C . PRO A 1 336 ? 15.519 -7.659 -15.662 1.00 83.94 336 PRO A C 1
ATOM 2541 O O . PRO A 1 336 ? 16.276 -8.598 -15.934 1.00 83.94 336 PRO A O 1
ATOM 2544 N N . SER A 1 337 ? 14.954 -6.911 -16.594 1.00 83.06 337 SER A N 1
ATOM 2545 C CA . SER A 1 337 ? 15.104 -7.079 -18.035 1.00 83.06 337 SER A CA 1
ATOM 2546 C C . SER A 1 337 ? 15.718 -5.843 -18.682 1.00 83.06 337 SER A C 1
ATOM 2548 O O . SER A 1 337 ? 16.494 -5.995 -19.624 1.00 83.06 337 SER A O 1
ATOM 2550 N N . VAL A 1 338 ? 15.471 -4.643 -18.138 1.00 88.12 338 VAL A N 1
ATOM 2551 C CA . VAL A 1 338 ? 15.981 -3.378 -18.689 1.00 88.12 338 VAL A CA 1
ATOM 2552 C C . VAL A 1 338 ? 17.497 -3.394 -18.915 1.00 88.12 338 VAL A C 1
ATOM 2554 O O . VAL A 1 338 ? 17.894 -3.081 -20.034 1.00 88.12 338 VAL A O 1
ATOM 2557 N N . PRO A 1 339 ? 18.359 -3.850 -17.980 1.00 91.94 339 PRO A N 1
ATOM 2558 C CA . PRO A 1 339 ? 19.804 -3.886 -18.231 1.00 91.94 339 PRO A CA 1
ATOM 2559 C C . PRO A 1 339 ? 20.200 -4.759 -19.431 1.00 91.94 339 PRO A C 1
ATOM 2561 O O . PRO A 1 339 ? 21.121 -4.429 -20.176 1.00 91.94 339 PRO A O 1
ATOM 2564 N N . ALA A 1 340 ? 19.494 -5.874 -19.639 1.00 89.94 340 ALA A N 1
ATOM 2565 C CA . ALA A 1 340 ? 19.720 -6.746 -20.786 1.00 89.94 340 ALA A CA 1
ATOM 2566 C C . ALA A 1 340 ? 19.272 -6.071 -22.092 1.00 89.94 340 ALA A C 1
ATOM 2568 O O . ALA A 1 340 ? 19.960 -6.179 -23.105 1.00 89.94 340 ALA A O 1
ATOM 2569 N N . VAL A 1 341 ? 18.148 -5.349 -22.076 1.00 87.81 341 VAL A N 1
ATOM 2570 C CA . VAL A 1 341 ? 17.645 -4.624 -23.253 1.00 87.81 341 VAL A CA 1
ATOM 2571 C C . VAL A 1 341 ? 18.514 -3.402 -23.578 1.00 87.81 341 VAL A C 1
ATOM 2573 O O . VAL A 1 341 ? 18.821 -3.168 -24.744 1.00 87.81 341 VAL A O 1
ATOM 2576 N N . GLU A 1 342 ? 18.991 -2.663 -22.576 1.00 91.56 342 GLU A N 1
ATOM 2577 C CA . GLU A 1 342 ? 19.955 -1.566 -22.748 1.00 91.56 342 GLU A CA 1
ATOM 2578 C C . GLU A 1 342 ? 21.270 -2.055 -23.356 1.00 91.56 342 GLU A C 1
ATOM 2580 O O . GLU A 1 342 ? 21.812 -1.417 -24.264 1.00 91.56 342 GLU A O 1
ATOM 2585 N N . TRP A 1 343 ? 21.751 -3.224 -22.919 1.00 93.94 343 TRP A N 1
ATOM 2586 C CA . TRP A 1 343 ? 22.901 -3.872 -23.538 1.00 93.94 343 TRP A CA 1
ATOM 2587 C C . TRP A 1 343 ? 22.655 -4.158 -25.025 1.00 93.94 343 TRP A C 1
ATOM 2589 O O . TRP A 1 343 ? 23.505 -3.824 -25.852 1.00 93.94 343 TRP A O 1
ATOM 2599 N N . TRP A 1 344 ? 21.481 -4.690 -25.385 1.00 90.56 344 TRP A N 1
ATOM 2600 C CA . TRP A 1 344 ? 21.103 -4.928 -26.783 1.00 90.56 344 TRP A CA 1
ATOM 2601 C C . TRP A 1 344 ? 21.041 -3.647 -27.607 1.00 90.56 344 TRP A C 1
ATOM 2603 O O . TRP A 1 344 ? 21.578 -3.615 -28.711 1.00 90.56 344 TRP A O 1
ATOM 2613 N N . ILE A 1 345 ? 20.444 -2.577 -27.075 1.00 90.50 345 ILE A N 1
ATOM 2614 C CA . ILE A 1 345 ? 20.413 -1.263 -27.735 1.00 90.50 345 ILE A CA 1
ATOM 2615 C C . ILE A 1 345 ? 21.843 -0.790 -28.029 1.00 90.50 345 ILE A C 1
ATOM 2617 O O . ILE A 1 345 ? 22.129 -0.331 -29.136 1.00 90.50 345 ILE A O 1
ATOM 2621 N N . GLY A 1 346 ? 22.752 -0.930 -27.060 1.00 91.75 346 GLY A N 1
ATOM 2622 C CA . GLY A 1 346 ? 24.165 -0.605 -27.226 1.00 91.75 346 GLY A CA 1
ATOM 2623 C C . GLY A 1 346 ? 24.849 -1.479 -28.275 1.00 91.75 346 GLY A C 1
ATOM 2624 O O . GLY A 1 346 ? 25.539 -0.951 -29.146 1.00 91.75 346 GLY A O 1
ATOM 2625 N N . ALA A 1 347 ? 24.648 -2.798 -28.224 1.00 90.06 347 ALA A N 1
ATOM 2626 C CA . ALA A 1 347 ? 25.249 -3.752 -29.151 1.00 90.06 347 ALA A CA 1
ATOM 2627 C C . ALA A 1 347 ? 24.805 -3.466 -30.592 1.00 90.06 347 ALA A C 1
ATOM 2629 O O . ALA A 1 347 ? 25.644 -3.172 -31.436 1.00 90.06 347 ALA A O 1
ATOM 2630 N N . LEU A 1 348 ? 23.493 -3.390 -30.834 1.00 88.38 348 LEU A N 1
ATOM 2631 C CA . LEU A 1 348 ? 22.900 -3.118 -32.148 1.00 88.38 348 LEU A CA 1
ATOM 2632 C C . LEU A 1 348 ? 23.342 -1.776 -32.758 1.00 88.38 348 LEU A C 1
ATOM 2634 O O . LEU A 1 348 ? 23.387 -1.648 -33.980 1.00 88.38 348 LEU A O 1
ATOM 2638 N N . ARG A 1 349 ? 23.665 -0.773 -31.927 1.00 89.12 349 ARG A N 1
ATOM 2639 C CA . ARG A 1 349 ? 24.159 0.546 -32.371 1.00 89.12 349 ARG A CA 1
ATOM 2640 C C . ARG A 1 349 ? 25.668 0.589 -32.612 1.00 89.12 349 ARG A C 1
ATOM 2642 O O . ARG A 1 349 ? 26.128 1.444 -33.363 1.00 89.12 349 ARG A O 1
ATOM 2649 N N . SER A 1 350 ? 26.419 -0.293 -31.956 1.00 84.94 350 SER A N 1
ATOM 2650 C CA . SER A 1 350 ? 27.889 -0.343 -31.999 1.00 84.94 350 SER A CA 1
ATOM 2651 C C . SER A 1 350 ? 28.414 -1.240 -33.122 1.00 84.94 350 SER A C 1
ATOM 2653 O O . SER A 1 350 ? 29.557 -1.094 -33.545 1.00 84.94 350 SER A O 1
ATOM 2655 N N . SER A 1 351 ? 27.580 -2.156 -33.605 1.00 65.25 351 SER A N 1
ATOM 2656 C CA . SER A 1 351 ? 27.841 -3.033 -34.738 1.00 65.25 351 SER A CA 1
ATOM 2657 C C . SER A 1 351 ? 27.916 -2.257 -36.063 1.00 65.25 351 SER A C 1
ATOM 2659 O O . SER A 1 351 ? 26.890 -1.958 -36.686 1.00 65.25 351 SER A O 1
ATOM 2661 N N . SER A 1 352 ? 29.131 -1.912 -36.491 1.00 55.62 352 SER A N 1
ATOM 2662 C CA . SER A 1 352 ? 29.430 -1.223 -37.755 1.00 55.62 352 SER A CA 1
ATOM 2663 C C . SER A 1 352 ? 29.889 -2.173 -38.845 1.00 55.62 352 SER A C 1
ATOM 2665 O O . SER A 1 352 ? 30.896 -2.869 -38.606 1.00 55.62 352 SER A O 1
#

Organism: NCBI:txid1564158

Radius of gyration: 35.7 Å; chains: 1; bounding box: 70×55×107 Å

Sequence (352 aa):
MPHSSVGGVRVTPRYSPRVGRRALQARRGAGLLLDPPPDGGCIVAVVTDSAPLTIGQLADRLGVPVRTVRFWSDEGLVEPPERSTGGYRLYDADAVAQLDLVRTLRELGLGLPAIRELLARRRTVAEVAAEHVRALDAEIRLLRLRRTLLRFLATAGTTPEEMRIVHDLAALSARQRQQLIDDFVERAFAGVPADAPGAGIADGMRSLPAELPEDPTPAQVGAWLELAQLVADPSFAGRVREMAVAGAGATPEDPDTLDADAGRMVTLGRRAVAERIAPGTPAAEALVAELLGDGAPADRRRRAALADRLATFTDARVERYWQLLGVLNDWPPFEPSVPAVEWWIGALRSSS

Secondary structure (DSSP, 8-state):
------------------PPP---PPPP------PPPSS-----------PPEEHHHHHHHHTS-HHHHHHHHHTTSSPPPEEPTTS-EEE-HHHHHHHHHHHHHHHTT--HHHHHHHHTTSS-HHHHHHHHHHHHHHHHHHHHHHHHHHHHHHHHT--HHHHHHHHHHHH--HHHHHHHHHHHHHHHHTT--TTSTTHHHHHHHT---SS--SS--HHHHHHHHHHHHHHH-HHHHHHHHHHHHHHHTS-TT--SSSTTTHHHHHHHHHHHHHTTPPTTSHHHHHHHHHHH-S-TTTHHHHHHHHHHHHHHT--HHHHHHHHHHHHHTTPPPPPP-HHHHHHHHHHHHH--

pLDDT: mean 72.19, std 20.53, range [23.86, 95.12]

InterPro domains:
  IPR000551 MerR-type HTH domain [PF13411] (54-120)
  IPR000551 MerR-type HTH domain [PR00040] (54-65)
  IPR000551 MerR-type HTH domain [PR00040] (65-78)
  IPR000551 MerR-type HTH domain [PR00040] (89-109)
  IPR000551 MerR-type HTH domain [PS50937] (52-121)
  IPR000551 MerR-type HTH domain [SM00422] (53-122)
  IPR009061 Putative DNA-binding domain superfamily [SSF46955] (53-155)
  IPR047057 MerR transcriptional regulator [PTHR30204] (52-323)

Foldseek 3Di:
DDDDDDDDDDDDDDDDDDDDDDDDDDDDDDDDDDDDDPDPDPPPDDPDPDFWDFLVRLCVVLVHDSVVSVVCVVVVLDPFADADPVGTGTHDPVNSVSVNVVSVVVVVVDDPVVSVCCSVVVDPPVVSVVVVVVVVLVVLLLVLLVVLLVVLCVPVVDDVVLVVLSVVVSVDQLVNLLVLQVVLLCLLCPPQDCPFPLNVVSVVSSPFDSHFPSRHHSLLSVLSSLLSVQSVDVVNSPLSNLLRNVSSPDDPVPVPPDPVCVVVLQVLLVVCVVVVPAALDPVLVVSLCVRPDDDPPVLLVVLQVVLVVLVSNADPSVVSSVQSRCSRVVHDHDDDRRSSSVRSSRNSNNPD